Protein AF-0000000071953253 (afdb_homodimer)

Sequence (246 aa):
MTPVELPYVPILLNETFITALWDTGAEKSFISEEVYRNYFSYRSRQKTKDRVVTAQGAPCNHLGRVELQIRIREFQKPWEFHILDNMQYQCILGIDFMKASRLTLDFDQKSVNHSRSSDQTNAMTPVELPYVPILLNETFITALWDTGAEKSFISEEVYRNYFSYRSRQKTKDRVVTAQGAPCNHLGRVELQIRIREFQKPWEFHILDNMQYQCILGIDFMKASRLTLDFDQKSVNHSRSSDQTNA

Organism: Trichonephila clavipes (NCBI:txid2585209)

pLDDT: mean 85.66, std 20.9, range [21.58, 98.88]

Structure (mmCIF, N/CA/C/O backbone):
data_AF-0000000071953253-model_v1
#
loop_
_entity.id
_entity.type
_entity.pdbx_description
1 polymer 'Peptidase A2 domain-containing protein'
#
loop_
_atom_site.group_PDB
_atom_site.id
_atom_site.type_symbol
_atom_site.label_atom_id
_atom_site.label_alt_id
_atom_site.label_comp_id
_atom_site.label_asym_id
_atom_site.label_entity_id
_atom_site.label_seq_id
_atom_site.pdbx_PDB_ins_code
_atom_site.Cartn_x
_atom_site.Cartn_y
_atom_site.Cartn_z
_atom_site.occupancy
_atom_site.B_iso_or_equiv
_atom_site.auth_seq_id
_atom_site.auth_comp_id
_atom_site.auth_asym_id
_atom_site.auth_atom_id
_atom_site.pdbx_PDB_model_num
ATOM 1 N N . MET A 1 1 ? 19.438 11.125 7.215 1 47.91 1 MET A N 1
ATOM 2 C CA . MET A 1 1 ? 18.266 10.305 7.508 1 47.91 1 MET A CA 1
ATOM 3 C C . MET A 1 1 ? 18.281 9.016 6.684 1 47.91 1 MET A C 1
ATOM 5 O O . MET A 1 1 ? 18.625 9.039 5.504 1 47.91 1 MET A O 1
ATOM 9 N N . THR A 1 2 ? 18.438 7.938 7.316 1 60 2 THR A N 1
ATOM 10 C CA . THR A 1 2 ? 18.562 6.66 6.617 1 60 2 THR A CA 1
ATOM 11 C C . THR A 1 2 ? 17.422 6.473 5.629 1 60 2 THR A C 1
ATOM 13 O O . THR A 1 2 ? 16.266 6.762 5.945 1 60 2 THR A O 1
ATOM 16 N N . PRO A 1 3 ? 17.766 6.293 4.438 1 73.25 3 PRO A N 1
ATOM 17 C CA . PRO A 1 3 ? 16.75 6.137 3.404 1 73.25 3 PRO A CA 1
ATOM 18 C C . PRO A 1 3 ? 15.68 5.109 3.779 1 73.25 3 PRO A C 1
ATOM 20 O O . PRO A 1 3 ? 15.984 4.109 4.43 1 73.25 3 PRO A O 1
ATOM 23 N N . VAL A 1 4 ? 14.438 5.492 3.592 1 80.81 4 VAL A N 1
ATOM 24 C CA . VAL A 1 4 ? 13.32 4.582 3.818 1 80.81 4 VAL A CA 1
ATOM 25 C C . VAL A 1 4 ? 13.273 3.535 2.707 1 80.81 4 VAL A C 1
ATOM 27 O O . VAL A 1 4 ? 13.43 3.863 1.53 1 80.81 4 VAL A O 1
ATOM 30 N N . GLU A 1 5 ? 13.266 2.244 3.217 1 87.62 5 GLU A N 1
ATOM 31 C CA . GLU A 1 5 ? 13.18 1.146 2.26 1 87.62 5 GLU A CA 1
ATOM 32 C C . GLU A 1 5 ? 11.859 0.394 2.395 1 87.62 5 GLU A C 1
ATOM 34 O O . GLU A 1 5 ? 11.438 0.065 3.506 1 87.62 5 GLU A O 1
ATOM 39 N N . LEU A 1 6 ? 11.266 0.213 1.226 1 92.38 6 LEU A N 1
ATOM 40 C CA . LEU A 1 6 ? 10.047 -0.582 1.233 1 92.38 6 LEU A CA 1
ATOM 41 C C . LEU A 1 6 ? 10.336 -2.029 1.608 1 92.38 6 LEU A C 1
ATOM 43 O O . LEU A 1 6 ? 11.453 -2.516 1.396 1 92.38 6 LEU A O 1
ATOM 47 N N . PRO A 1 7 ? 9.359 -2.668 2.287 1 90.88 7 PRO A N 1
ATOM 48 C CA . PRO A 1 7 ? 9.602 -4.02 2.791 1 90.88 7 PRO A CA 1
ATOM 49 C C . PRO A 1 7 ? 9.461 -5.09 1.708 1 90.88 7 PRO A C 1
ATOM 51 O O . PRO A 1 7 ? 8.383 -5.66 1.538 1 90.88 7 PRO A O 1
ATOM 54 N N . TYR A 1 8 ? 10.547 -5.387 1.089 1 93.94 8 TYR A N 1
ATOM 55 C CA . TYR A 1 8 ? 10.609 -6.438 0.077 1 93.94 8 TYR A CA 1
ATOM 56 C C . TYR A 1 8 ? 11.023 -7.77 0.694 1 93.94 8 TYR A C 1
ATOM 58 O O . TYR A 1 8 ? 11.805 -7.801 1.648 1 93.94 8 TYR A O 1
ATOM 66 N N . VAL A 1 9 ? 10.453 -8.82 0.064 1 92.56 9 VAL A N 1
ATOM 67 C CA . VAL A 1 9 ? 10.812 -10.148 0.548 1 92.56 9 VAL A CA 1
ATOM 68 C C . VAL A 1 9 ? 10.922 -11.117 -0.629 1 92.56 9 VAL A C 1
ATOM 70 O O . VAL A 1 9 ? 10.086 -11.102 -1.535 1 92.56 9 VAL A O 1
ATOM 73 N N . PRO A 1 10 ? 11.984 -11.891 -0.616 1 95.81 10 PRO A N 1
ATOM 74 C CA . PRO A 1 10 ? 12.008 -12.969 -1.61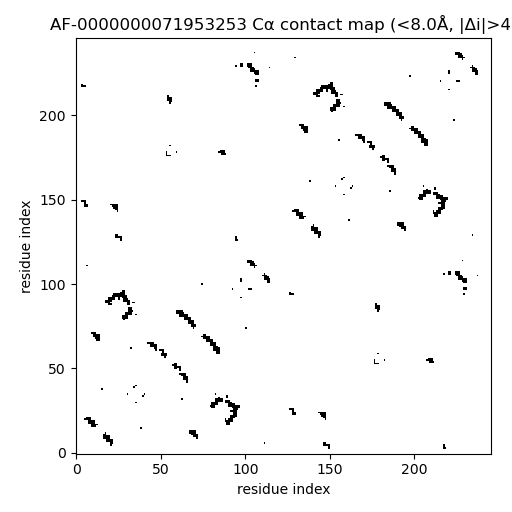1 1 95.81 10 PRO A CA 1
ATOM 75 C C . PRO A 1 10 ? 11.023 -14.086 -1.296 1 95.81 10 PRO A C 1
ATOM 77 O O . PRO A 1 10 ? 10.891 -14.492 -0.138 1 95.81 10 PRO A O 1
ATOM 80 N N . ILE A 1 11 ? 10.344 -14.492 -2.338 1 96.69 11 ILE A N 1
ATOM 81 C CA . ILE A 1 11 ? 9.422 -15.609 -2.162 1 96.69 11 ILE A CA 1
ATOM 82 C C . ILE A 1 11 ? 9.609 -16.609 -3.295 1 96.69 11 ILE A C 1
ATOM 84 O O . ILE A 1 11 ? 10.172 -16.281 -4.34 1 96.69 11 ILE A O 1
ATOM 88 N N . LEU A 1 12 ? 9.203 -17.844 -2.951 1 98 12 LEU A N 1
ATOM 89 C CA . LEU A 1 12 ? 9.172 -18.875 -3.98 1 98 12 LEU A CA 1
ATOM 90 C C . LEU A 1 12 ? 7.738 -19.172 -4.418 1 98 12 LEU A C 1
ATOM 92 O O . LEU A 1 12 ? 6.895 -19.516 -3.592 1 98 12 LEU A O 1
ATOM 96 N N . LEU A 1 13 ? 7.469 -18.875 -5.699 1 98.56 13 LEU A N 1
ATOM 97 C CA . LEU A 1 13 ? 6.195 -19.266 -6.293 1 98.56 13 LEU A CA 1
ATOM 98 C C . LEU A 1 13 ? 6.375 -20.453 -7.223 1 98.56 13 LEU A C 1
ATOM 100 O O . LEU A 1 13 ? 7.02 -20.344 -8.266 1 98.56 13 LEU A O 1
ATOM 104 N N . 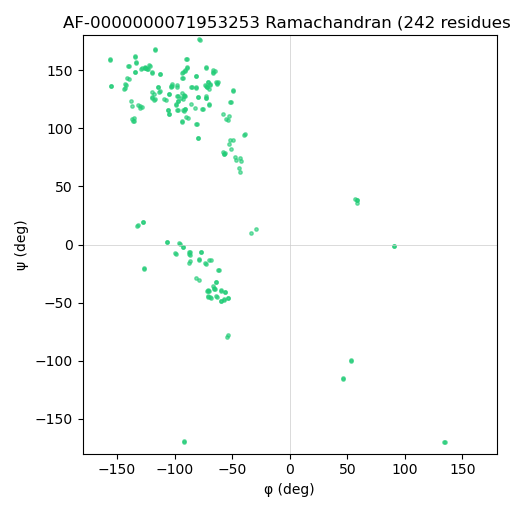ASN A 1 14 ? 5.773 -21.562 -6.742 1 97.25 14 ASN A N 1
ATOM 105 C CA . ASN A 1 14 ? 6.129 -22.844 -7.348 1 97.25 14 ASN A CA 1
ATOM 106 C C . ASN A 1 14 ? 7.637 -23.062 -7.348 1 97.25 14 ASN A C 1
ATOM 108 O O . ASN A 1 14 ? 8.258 -23.156 -6.285 1 97.25 14 ASN A O 1
ATOM 112 N N . GLU A 1 15 ? 8.32 -22.844 -8.375 1 95.88 15 GLU A N 1
ATOM 113 C CA . GLU A 1 15 ? 9.758 -23.094 -8.438 1 95.88 15 GLU A CA 1
ATOM 114 C C . GLU A 1 15 ? 10.508 -21.859 -8.93 1 95.88 15 GLU A C 1
ATOM 116 O O . GLU A 1 15 ? 11.656 -21.953 -9.359 1 95.88 15 GLU A O 1
ATOM 121 N N . THR A 1 16 ? 9.773 -20.812 -8.789 1 98.06 16 THR A N 1
ATOM 122 C CA . THR A 1 16 ? 10.352 -19.578 -9.305 1 98.06 16 THR A CA 1
ATOM 123 C C . THR A 1 16 ? 10.516 -18.547 -8.188 1 98.06 16 THR A C 1
ATOM 125 O O . THR A 1 16 ? 9.562 -18.25 -7.473 1 98.06 16 THR A O 1
ATOM 128 N N . PHE A 1 17 ? 11.734 -18.031 -8.031 1 97.88 17 PHE A N 1
ATOM 129 C CA . PHE A 1 17 ? 11.984 -16.969 -7.062 1 97.88 17 PHE A CA 1
ATOM 130 C C . PHE A 1 17 ? 11.547 -15.617 -7.613 1 97.88 17 PHE A C 1
ATOM 132 O O . PHE A 1 17 ? 11.938 -15.242 -8.719 1 97.88 17 PHE A O 1
ATOM 139 N N . ILE A 1 18 ? 10.719 -14.938 -6.832 1 97.88 18 ILE A N 1
ATOM 140 C CA . ILE A 1 18 ? 10.344 -13.57 -7.176 1 97.88 18 ILE A CA 1
ATOM 141 C C . ILE A 1 18 ? 10.43 -12.688 -5.938 1 97.88 18 ILE A C 1
ATOM 143 O O . ILE A 1 18 ? 10.516 -13.188 -4.812 1 97.88 18 ILE A O 1
ATOM 147 N N . THR A 1 19 ? 10.484 -11.406 -6.172 1 97.88 19 THR A N 1
ATOM 148 C CA . THR A 1 19 ? 10.484 -10.438 -5.082 1 97.88 19 THR A CA 1
ATOM 149 C C . THR A 1 19 ? 9.086 -9.875 -4.859 1 97.88 19 THR A C 1
ATOM 151 O O . THR A 1 19 ? 8.445 -9.406 -5.801 1 97.88 19 THR A O 1
ATOM 154 N N . ALA A 1 20 ? 8.664 -9.969 -3.58 1 97.31 20 ALA A N 1
ATOM 155 C CA . ALA A 1 20 ? 7.336 -9.461 -3.238 1 97.31 20 ALA A CA 1
ATOM 156 C C . ALA A 1 20 ? 7.434 -8.242 -2.326 1 97.31 20 ALA A C 1
ATOM 158 O O . ALA A 1 20 ? 8.359 -8.133 -1.518 1 97.31 20 ALA A O 1
ATOM 159 N N . LEU A 1 21 ? 6.477 -7.367 -2.523 1 96.31 21 LEU A N 1
ATOM 160 C CA . LEU A 1 21 ? 6.293 -6.234 -1.624 1 96.31 21 LEU A CA 1
ATOM 161 C C . LEU A 1 21 ? 5.215 -6.531 -0.587 1 96.31 21 LEU A C 1
ATOM 163 O O . LEU A 1 21 ? 4.102 -6.93 -0.939 1 96.31 21 LEU A O 1
ATOM 167 N N . TRP A 1 22 ? 5.602 -6.422 0.717 1 93.12 22 TRP A N 1
ATOM 168 C CA . TRP A 1 22 ? 4.559 -6.402 1.735 1 93.12 22 TRP A CA 1
ATOM 169 C C . TRP A 1 22 ? 3.766 -5.102 1.679 1 93.12 22 TRP A C 1
ATOM 171 O O . TRP A 1 22 ? 4.324 -4.02 1.855 1 93.12 22 TRP A O 1
ATOM 181 N N . ASP A 1 23 ? 2.457 -5.25 1.446 1 93.81 23 ASP A N 1
ATOM 182 C CA . ASP A 1 23 ? 1.664 -4.031 1.289 1 93.81 23 ASP A CA 1
ATOM 183 C C . ASP A 1 23 ? 0.357 -4.125 2.072 1 93.81 23 ASP A C 1
ATOM 185 O O . ASP A 1 23 ? -0.593 -4.777 1.633 1 93.81 23 ASP A O 1
ATOM 189 N N . THR A 1 24 ? 0.298 -3.383 3.189 1 92.12 24 THR A N 1
ATOM 190 C CA . THR A 1 24 ? -0.896 -3.373 4.027 1 92.12 24 THR A CA 1
ATOM 191 C C . THR A 1 24 ? -1.986 -2.506 3.402 1 92.12 24 THR A C 1
ATOM 193 O O . THR A 1 24 ? -3.139 -2.539 3.84 1 92.12 24 THR A O 1
ATOM 196 N N . GLY A 1 25 ? -1.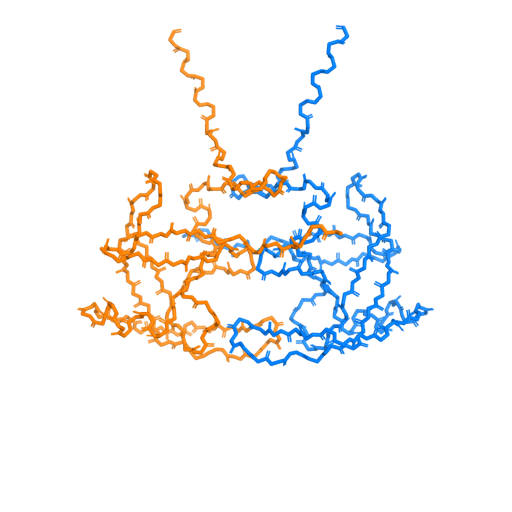684 -1.795 2.318 1 94.25 25 GLY A N 1
ATOM 197 C CA . GLY A 1 25 ? -2.676 -1.01 1.603 1 94.25 25 GLY A CA 1
ATOM 198 C C . GLY A 1 25 ? -3.426 -1.809 0.553 1 94.25 25 GLY A C 1
ATOM 199 O O .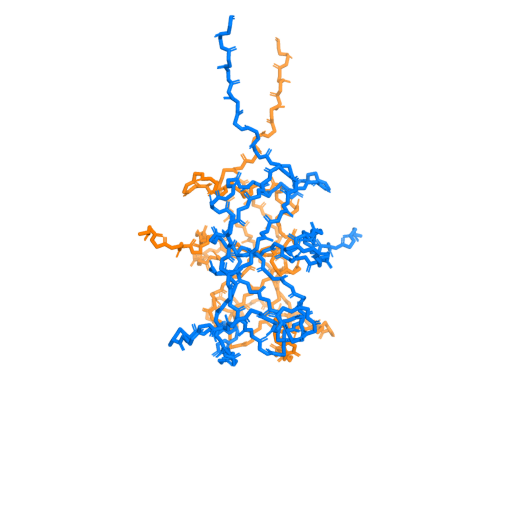 GLY A 1 25 ? -4.395 -1.318 -0.034 1 94.25 25 GLY A O 1
ATOM 200 N N . ALA A 1 26 ? -3.004 -3 0.358 1 95.75 26 ALA A N 1
ATOM 201 C CA . ALA A 1 26 ? -3.646 -3.891 -0.603 1 95.75 26 ALA A CA 1
ATOM 202 C C . ALA A 1 26 ? -4.488 -4.945 0.107 1 95.75 26 ALA A C 1
ATOM 204 O O . ALA A 1 26 ? -3.99 -5.672 0.97 1 95.75 26 ALA A O 1
ATOM 205 N N . GLU A 1 27 ? -5.684 -5.074 -0.304 1 94.56 27 GLU A N 1
ATOM 206 C CA . GLU A 1 27 ? -6.559 -6.086 0.282 1 94.56 27 GLU A CA 1
ATOM 207 C C . GLU A 1 27 ? -6.133 -7.488 -0.137 1 94.56 27 GLU A C 1
ATOM 209 O O . GLU A 1 27 ? -6.145 -8.414 0.677 1 94.56 27 GLU A O 1
ATOM 214 N N . LYS A 1 28 ? -5.758 -7.562 -1.391 1 96.69 28 LYS A N 1
ATOM 215 C CA . LYS A 1 28 ? -5.457 -8.852 -1.998 1 96.69 28 LYS A CA 1
ATOM 216 C C . LYS A 1 28 ? -3.998 -8.93 -2.436 1 96.69 28 LYS A C 1
ATOM 218 O O . LYS A 1 28 ? -3.291 -7.922 -2.439 1 96.69 28 LYS A O 1
ATOM 223 N N . SER A 1 29 ? -3.611 -10.125 -2.744 1 97.75 29 SER A N 1
ATOM 224 C CA . SER A 1 29 ? -2.273 -10.359 -3.277 1 97.75 29 SER A CA 1
ATOM 225 C C . SER A 1 29 ? -2.277 -10.336 -4.805 1 97.75 29 SER A C 1
ATOM 227 O O . SER A 1 29 ? -3.197 -10.859 -5.438 1 97.75 29 SER A O 1
ATOM 229 N N . PHE A 1 30 ? -1.183 -9.789 -5.367 1 98.75 30 PHE A N 1
ATOM 230 C CA . PHE A 1 30 ? -1.135 -9.547 -6.801 1 98.75 30 PHE A CA 1
ATOM 231 C C . PHE A 1 30 ? 0.192 -10.016 -7.387 1 98.75 30 PHE A C 1
ATOM 233 O O . PHE A 1 30 ? 1.227 -9.953 -6.719 1 98.75 30 PHE A O 1
ATOM 240 N N . ILE A 1 31 ? 0.154 -10.461 -8.617 1 98.81 31 ILE A N 1
ATOM 241 C CA . ILE A 1 31 ? 1.347 -10.625 -9.445 1 98.81 31 ILE A CA 1
ATOM 242 C C . ILE A 1 31 ? 1.188 -9.836 -10.742 1 98.81 31 ILE A C 1
ATOM 244 O O . ILE A 1 31 ? 0.069 -9.609 -11.203 1 98.81 31 ILE A O 1
ATOM 248 N N . SER A 1 32 ? 2.342 -9.391 -11.273 1 98.69 32 SER A N 1
ATOM 249 C CA . SER A 1 32 ? 2.295 -8.656 -12.539 1 98.69 32 SER A CA 1
ATOM 250 C C . SER A 1 32 ? 2.002 -9.594 -13.711 1 98.69 32 SER A C 1
ATOM 252 O O . SER A 1 32 ? 2.354 -10.773 -13.672 1 98.69 32 SER A O 1
ATOM 254 N N . GLU A 1 33 ? 1.401 -9.039 -14.711 1 98.62 33 GLU A N 1
ATOM 255 C CA . GLU A 1 33 ? 1.198 -9.789 -15.945 1 98.62 33 GLU A CA 1
ATOM 256 C C . GLU A 1 33 ? 2.521 -10.32 -16.5 1 98.62 33 GLU A C 1
ATOM 258 O O . GLU A 1 33 ? 2.584 -11.438 -17 1 98.62 33 GLU A O 1
ATOM 263 N N . GLU A 1 34 ? 3.516 -9.523 -16.438 1 98.44 34 GLU A N 1
ATOM 264 C CA . GLU A 1 34 ? 4.836 -9.914 -16.922 1 98.44 34 GLU A CA 1
ATOM 265 C C . GLU A 1 34 ? 5.328 -11.172 -16.219 1 98.44 34 GLU A C 1
ATOM 267 O O . GLU A 1 34 ? 5.766 -12.125 -16.875 1 98.44 34 GLU A O 1
ATOM 272 N N . VAL A 1 35 ? 5.227 -11.203 -14.969 1 98.69 35 VAL A N 1
ATOM 273 C CA . VAL A 1 35 ? 5.652 -12.359 -14.188 1 98.69 35 VAL A CA 1
ATOM 274 C C . VAL A 1 35 ? 4.793 -13.57 -14.555 1 98.69 35 VAL A C 1
ATOM 276 O O . VAL A 1 35 ? 5.316 -14.672 -14.766 1 98.69 35 VAL A O 1
ATOM 279 N N . TYR A 1 36 ? 3.488 -13.367 -14.656 1 98.81 36 TYR A N 1
ATOM 280 C CA . TYR A 1 36 ? 2.582 -14.461 -15 1 98.81 36 TYR A CA 1
ATOM 281 C C . TYR A 1 36 ? 2.93 -15.055 -16.359 1 98.81 36 TYR A C 1
ATOM 283 O O . TYR A 1 36 ? 3.078 -16.266 -16.484 1 98.81 36 TYR A O 1
ATOM 291 N N . ARG A 1 37 ? 3.104 -14.211 -17.328 1 98.62 37 ARG A N 1
ATOM 292 C CA . ARG A 1 37 ? 3.354 -14.648 -18.703 1 98.62 37 ARG A CA 1
ATOM 293 C C . ARG A 1 37 ? 4.703 -15.359 -18.812 1 98.62 37 ARG A C 1
ATOM 295 O O . ARG A 1 37 ? 4.832 -16.344 -19.531 1 98.62 37 ARG A O 1
ATOM 302 N N . ASN A 1 38 ? 5.656 -14.883 -18.094 1 98.38 38 ASN A N 1
ATOM 303 C CA . ASN A 1 38 ? 7.016 -15.398 -18.219 1 98.38 38 ASN A CA 1
ATOM 304 C C . ASN A 1 38 ? 7.195 -16.719 -17.469 1 98.38 38 ASN A C 1
ATOM 306 O O . ASN A 1 38 ? 7.977 -17.562 -17.875 1 98.38 38 ASN A O 1
ATOM 310 N N . TYR A 1 39 ? 6.398 -16.812 -16.391 1 98.56 39 TYR A N 1
ATOM 311 C CA . TYR A 1 39 ? 6.797 -17.922 -15.539 1 98.56 39 TYR A CA 1
ATOM 312 C C . TYR A 1 39 ? 5.617 -18.844 -15.266 1 98.56 39 TYR A C 1
ATOM 314 O O . TYR A 1 39 ? 5.805 -20.016 -14.898 1 98.56 39 TYR A O 1
ATOM 322 N N . PHE A 1 40 ? 4.336 -18.375 -15.414 1 98.62 40 PHE A N 1
ATOM 323 C CA . PHE A 1 40 ? 3.246 -19.156 -14.859 1 98.62 40 PHE A CA 1
ATOM 324 C C . PHE A 1 40 ? 2.127 -19.328 -15.883 1 98.62 40 PHE A C 1
ATOM 326 O O . PHE A 1 40 ? 1.019 -19.75 -15.531 1 98.62 40 PHE A O 1
ATOM 333 N N . SER A 1 41 ? 2.463 -19.078 -17.094 1 97.75 41 SER A N 1
ATOM 334 C CA . SER A 1 41 ? 1.432 -19.109 -18.125 1 97.75 41 SER A CA 1
ATOM 335 C C . SER A 1 41 ? 0.958 -20.531 -18.375 1 97.75 41 SER A C 1
ATOM 337 O O . SER A 1 41 ? -0.067 -20.75 -19.031 1 97.75 41 SER A O 1
ATOM 339 N N . TYR A 1 42 ? 1.676 -21.5 -17.875 1 97.94 42 TYR A N 1
ATOM 340 C CA . TYR A 1 42 ? 1.255 -22.891 -18.016 1 97.94 42 TYR A CA 1
ATOM 341 C C . TYR A 1 42 ? 0.072 -23.203 -17.094 1 97.94 42 TYR A C 1
ATOM 343 O O . TYR A 1 42 ? -0.586 -24.234 -17.25 1 97.94 42 TYR A O 1
ATOM 351 N N . ARG A 1 43 ? -0.168 -22.328 -16.109 1 97.75 43 ARG A N 1
ATOM 352 C CA . ARG A 1 43 ? -1.372 -22.422 -15.281 1 97.75 43 ARG A CA 1
ATOM 353 C C . ARG 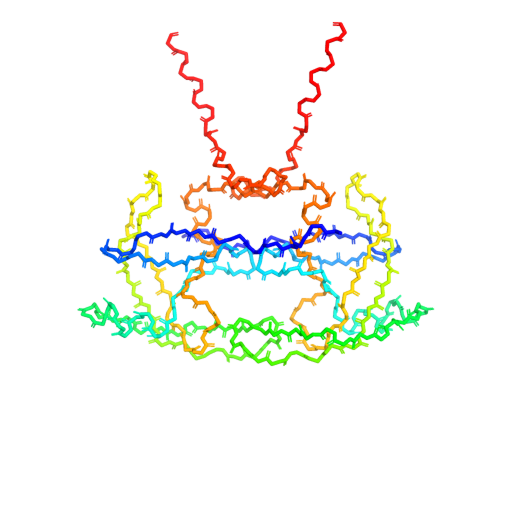A 1 43 ? -2.484 -21.547 -15.859 1 97.75 43 ARG A C 1
ATOM 355 O O . ARG A 1 43 ? -2.275 -20.359 -16.125 1 97.75 43 ARG A O 1
ATOM 362 N N . SER A 1 44 ? -3.604 -22.109 -16 1 97.38 44 SER A N 1
ATOM 363 C CA . SER A 1 44 ? -4.734 -21.344 -16.5 1 97.38 44 SER A CA 1
ATOM 364 C C . SER A 1 44 ? -5.199 -20.312 -15.469 1 97.38 44 SER A C 1
ATOM 366 O O . SER A 1 44 ? -5.281 -20.625 -14.273 1 97.38 44 SER A O 1
ATOM 368 N N . ARG A 1 45 ? -5.48 -19.156 -15.961 1 97.62 45 ARG A N 1
ATOM 369 C CA . ARG A 1 45 ? -6.062 -18.156 -15.062 1 97.62 45 ARG A CA 1
ATOM 370 C C . ARG A 1 45 ? -7.586 -18.266 -15.055 1 97.62 45 ARG A C 1
ATOM 372 O O . ARG A 1 45 ? -8.195 -18.625 -16.062 1 97.62 45 ARG A O 1
ATOM 379 N N . GLN A 1 46 ? -8.117 -17.875 -13.977 1 98.19 46 GLN A N 1
ATOM 380 C CA . GLN A 1 46 ? -9.57 -17.797 -13.812 1 98.19 46 GLN A CA 1
ATOM 381 C C . GLN A 1 46 ? -10.07 -16.375 -14.031 1 98.19 46 GLN A C 1
ATOM 383 O O . GLN A 1 46 ? -9.477 -15.414 -13.531 1 98.19 46 GLN A O 1
ATOM 388 N N . LYS A 1 47 ? -11.164 -16.328 -14.75 1 97 47 LYS A N 1
ATOM 389 C CA . LYS A 1 47 ? -11.773 -15.023 -14.953 1 97 47 LYS A CA 1
ATOM 390 C C . LYS A 1 47 ? -12.305 -14.453 -13.633 1 97 47 LYS A C 1
ATOM 392 O O . LYS A 1 47 ? -12.625 -15.211 -12.711 1 97 47 LYS A O 1
ATOM 397 N N . THR A 1 48 ? -12.273 -13.102 -13.633 1 96.31 48 THR A N 1
ATOM 398 C CA . THR A 1 48 ? -12.781 -12.438 -12.438 1 96.31 48 THR A CA 1
ATOM 399 C C . THR A 1 48 ? -13.586 -11.195 -12.812 1 96.31 48 THR A C 1
ATOM 401 O O . THR A 1 48 ? -13.336 -10.578 -13.852 1 96.31 48 THR A O 1
ATOM 404 N N . LYS A 1 49 ? -14.531 -10.836 -11.93 1 94.75 49 LYS A N 1
ATOM 405 C CA . LYS A 1 49 ? -15.289 -9.594 -12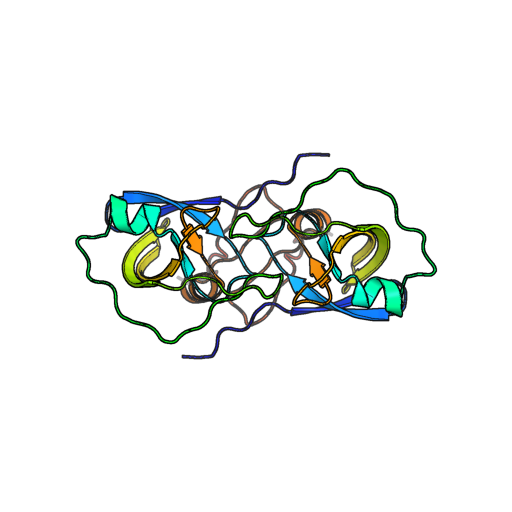.07 1 94.75 49 LYS A CA 1
ATOM 406 C C . LYS A 1 49 ? -14.836 -8.562 -11.039 1 94.75 49 LYS A C 1
ATOM 408 O O . LYS A 1 49 ? -15.352 -7.438 -11.016 1 94.75 49 LYS A O 1
ATOM 413 N N . ASP A 1 50 ? -13.859 -8.969 -10.297 1 94.56 50 ASP A N 1
ATOM 414 C CA . ASP A 1 50 ? -13.344 -8.055 -9.281 1 94.56 50 ASP A CA 1
ATOM 415 C C . ASP A 1 50 ? -12.734 -6.809 -9.922 1 94.56 50 ASP A C 1
ATOM 417 O O . ASP A 1 50 ? -12.07 -6.898 -10.961 1 94.56 50 ASP A O 1
ATOM 421 N N . ARG A 1 51 ? -13.039 -5.695 -9.242 1 94.88 51 ARG A N 1
ATOM 422 C CA . ARG A 1 51 ? -12.398 -4.449 -9.648 1 94.88 51 ARG A CA 1
ATOM 423 C C . ARG A 1 51 ? -11.273 -4.074 -8.688 1 94.88 51 ARG A C 1
ATOM 425 O O . ARG A 1 51 ? -11.406 -4.234 -7.473 1 94.88 51 ARG A O 1
ATOM 432 N N . VAL A 1 52 ? -10.156 -3.676 -9.297 1 96.38 52 VAL A N 1
ATOM 433 C CA . VAL A 1 52 ? -9.008 -3.182 -8.547 1 96.38 52 VAL A CA 1
ATOM 434 C C . VAL A 1 52 ? -8.719 -1.732 -8.93 1 96.38 52 VAL A C 1
ATOM 436 O O . VAL A 1 52 ? -8.648 -1.404 -10.117 1 96.38 52 VAL A O 1
ATOM 439 N N . VAL A 1 53 ? -8.578 -0.868 -7.918 1 95.25 53 VAL A N 1
ATOM 440 C CA . VAL A 1 53 ? -8.297 0.541 -8.172 1 95.25 53 VAL A CA 1
ATOM 441 C C . VAL A 1 53 ? -7.039 0.963 -7.422 1 95.25 53 VAL A C 1
ATOM 443 O O . VAL A 1 53 ? -6.711 0.39 -6.379 1 95.25 53 VAL A O 1
ATOM 446 N N . THR A 1 54 ? -6.352 1.932 -7.953 1 94.62 54 THR A N 1
ATOM 447 C CA . THR A 1 54 ? -5.172 2.486 -7.293 1 94.62 54 THR A CA 1
ATOM 448 C C . THR A 1 54 ? -5.578 3.441 -6.176 1 94.62 54 THR A C 1
ATOM 450 O O . THR A 1 54 ? -6.762 3.736 -6.004 1 94.62 54 THR A O 1
ATOM 453 N N . ALA A 1 55 ? -4.527 3.949 -5.461 1 93.62 55 ALA A N 1
ATOM 454 C CA . ALA A 1 55 ? -4.746 4.938 -4.406 1 93.62 55 ALA A CA 1
ATOM 455 C C . ALA A 1 55 ? -5.363 6.215 -4.973 1 93.62 55 ALA A C 1
ATOM 457 O O . ALA A 1 55 ? -6.016 6.969 -4.25 1 93.62 55 ALA A O 1
ATOM 458 N N . GLN A 1 56 ? -5.184 6.418 -6.27 1 93.88 56 GLN A N 1
ATOM 459 C CA . GLN A 1 56 ? -5.727 7.605 -6.922 1 93.88 56 GLN A CA 1
ATOM 460 C C . GLN A 1 56 ? -7.105 7.328 -7.508 1 93.88 56 GLN A C 1
ATOM 462 O O . GLN A 1 56 ? -7.715 8.211 -8.117 1 93.88 56 GLN A O 1
ATOM 467 N N . GLY A 1 57 ? -7.559 6.113 -7.387 1 93.5 57 GLY A N 1
ATOM 468 C CA . GLY A 1 57 ? -8.898 5.781 -7.844 1 93.5 57 GLY A CA 1
ATOM 469 C C . GLY A 1 57 ? -8.938 5.316 -9.289 1 93.5 57 GLY A C 1
ATOM 470 O O . GLY A 1 57 ? -10.008 5.016 -9.82 1 93.5 57 GLY A O 1
ATOM 471 N N . ALA A 1 58 ? -7.883 5.289 -9.922 1 93.25 58 ALA A N 1
ATOM 472 C CA . ALA A 1 58 ? -7.832 4.812 -11.305 1 93.25 58 ALA A CA 1
ATOM 473 C C . ALA A 1 58 ? -7.988 3.297 -11.367 1 93.25 58 ALA A C 1
ATOM 475 O O . ALA A 1 58 ? -7.371 2.57 -10.586 1 93.25 58 ALA A O 1
ATOM 476 N N . PRO A 1 59 ? -8.797 2.85 -12.312 1 94.94 59 PRO A N 1
ATOM 477 C CA . PRO A 1 59 ? -8.969 1.398 -12.422 1 94.94 59 PRO A CA 1
ATOM 478 C C . PRO A 1 59 ? -7.723 0.695 -12.961 1 94.94 59 PRO A C 1
ATOM 480 O O . PRO A 1 59 ? -7.043 1.226 -13.844 1 94.94 59 PRO A O 1
ATOM 483 N N . CYS A 1 60 ? -7.434 -0.453 -12.375 1 96.31 60 CYS A N 1
ATOM 484 C CA . CYS A 1 60 ? -6.406 -1.338 -12.906 1 96.31 60 CYS A CA 1
ATOM 485 C C . CYS A 1 60 ? -7 -2.336 -13.891 1 96.31 60 CYS A C 1
ATOM 487 O O . CYS A 1 60 ? -8.172 -2.699 -13.781 1 96.31 60 CYS A O 1
ATOM 489 N N . ASN A 1 61 ? -6.176 -2.713 -14.836 1 96.88 61 ASN A N 1
ATOM 490 C CA . ASN A 1 61 ? -6.586 -3.805 -15.719 1 96.88 61 ASN A CA 1
ATOM 491 C C . ASN A 1 61 ? -6.367 -5.164 -15.062 1 96.88 61 ASN A C 1
ATOM 493 O O . ASN A 1 61 ? -5.23 -5.625 -14.938 1 96.88 61 ASN A O 1
ATOM 497 N N . HIS A 1 62 ? -7.469 -5.746 -14.602 1 98.12 62 HIS A N 1
ATOM 498 C CA . HIS A 1 62 ? -7.461 -7.027 -13.906 1 98.12 62 HIS A CA 1
ATOM 499 C C . HIS A 1 62 ? -7.641 -8.188 -14.883 1 98.12 62 HIS A C 1
ATOM 501 O O . HIS A 1 62 ? -8.703 -8.336 -15.484 1 98.12 62 HIS A O 1
ATOM 507 N N . LEU A 1 63 ? -6.652 -9.07 -15.023 1 98.25 63 LEU A N 1
ATOM 508 C CA . LEU A 1 63 ? -6.609 -10.047 -16.109 1 98.25 63 LEU A CA 1
ATOM 509 C C . LEU A 1 63 ? -7.102 -11.406 -15.633 1 98.25 63 LEU A C 1
ATOM 511 O O . LEU A 1 63 ? -7.23 -12.336 -16.438 1 98.25 63 LEU A O 1
ATOM 515 N N . GLY A 1 64 ? -7.309 -11.516 -14.359 1 98.5 64 GLY A N 1
ATOM 516 C CA . GLY A 1 64 ? -7.758 -12.781 -13.797 1 98.5 64 GLY A CA 1
ATOM 517 C C . GLY A 1 64 ? -7 -13.172 -12.539 1 98.5 64 GLY A C 1
ATOM 518 O O . GLY A 1 64 ? -6.344 -12.336 -11.922 1 98.5 64 GLY A O 1
ATOM 519 N N . ARG A 1 65 ? -7.23 -14.445 -12.102 1 98.69 65 ARG A N 1
ATOM 520 C CA . ARG A 1 65 ? -6.602 -14.984 -10.906 1 98.69 65 ARG A CA 1
ATOM 521 C C . ARG A 1 65 ? -5.875 -16.297 -11.203 1 98.69 65 ARG A C 1
ATOM 523 O O . ARG A 1 65 ? -6.25 -17.016 -12.133 1 98.69 65 ARG A O 1
ATOM 530 N N . VAL A 1 66 ? -4.883 -16.578 -10.461 1 98.75 66 VAL A N 1
ATOM 531 C CA . VAL A 1 66 ? -4.152 -17.828 -10.594 1 98.75 66 VAL A CA 1
ATOM 532 C C . VAL A 1 66 ? -3.734 -18.344 -9.211 1 98.75 66 VAL A C 1
ATOM 534 O O . VAL A 1 66 ? -3.348 -17.547 -8.344 1 98.75 66 VAL A O 1
ATOM 537 N N . GLU A 1 67 ? -3.879 -19.594 -8.992 1 98.69 67 GLU A N 1
ATOM 538 C CA . GLU A 1 67 ? -3.393 -20.203 -7.758 1 98.69 67 GLU A CA 1
ATOM 539 C C . GLU A 1 67 ? -1.979 -20.75 -7.934 1 98.69 67 GLU A C 1
ATOM 541 O O . GLU A 1 67 ? -1.719 -21.516 -8.859 1 98.69 67 GLU A O 1
ATOM 546 N N . LEU A 1 68 ? -1.095 -20.344 -7.125 1 98.62 68 LEU A N 1
ATOM 547 C CA . LEU A 1 68 ? 0.292 -20.797 -7.133 1 98.62 68 LEU A CA 1
ATOM 548 C C . LEU A 1 68 ? 0.718 -21.266 -5.746 1 98.62 68 LEU A C 1
ATOM 550 O O . LEU A 1 68 ? 0.201 -20.781 -4.734 1 98.62 68 LEU A O 1
ATOM 554 N N . GLN A 1 69 ? 1.676 -22.203 -5.703 1 98.38 69 GLN A N 1
ATOM 555 C CA . GLN A 1 69 ? 2.273 -22.578 -4.426 1 98.38 69 GLN A CA 1
ATOM 556 C C . GLN A 1 69 ? 3.26 -21.5 -3.953 1 98.38 69 GLN A C 1
ATOM 558 O O . GLN A 1 69 ? 4.27 -21.25 -4.609 1 98.38 69 GLN A O 1
ATOM 563 N N . ILE A 1 70 ? 2.918 -20.922 -2.832 1 98 70 ILE A N 1
ATOM 564 C CA . ILE A 1 70 ? 3.826 -19.922 -2.289 1 98 70 ILE A CA 1
ATOM 565 C C . ILE A 1 70 ? 4.633 -20.531 -1.142 1 98 70 ILE A C 1
ATOM 567 O O . ILE A 1 70 ? 4.102 -21.297 -0.336 1 98 70 ILE A O 1
ATOM 571 N N . ARG A 1 71 ? 5.855 -20.203 -1.153 1 96.31 71 ARG A N 1
ATOM 572 C CA . ARG A 1 71 ? 6.727 -20.594 -0.048 1 96.31 71 ARG A CA 1
ATOM 573 C C . ARG A 1 71 ? 7.508 -19.406 0.482 1 96.31 71 ARG A C 1
ATOM 575 O O . ARG A 1 71 ? 8.195 -18.719 -0.277 1 96.31 71 ARG A O 1
ATOM 582 N N . ILE A 1 72 ? 7.254 -19.125 1.658 1 90.75 72 ILE A N 1
ATOM 583 C CA . ILE A 1 72 ? 8.016 -18.125 2.404 1 90.75 72 ILE A CA 1
ATOM 584 C C . ILE A 1 72 ? 8.453 -18.703 3.746 1 90.75 72 ILE A C 1
ATOM 586 O O . ILE A 1 72 ? 7.613 -19.047 4.586 1 90.75 72 ILE A O 1
ATOM 590 N N . ARG A 1 73 ? 9.711 -18.734 3.887 1 82.25 73 ARG A N 1
ATOM 591 C CA . ARG A 1 73 ? 10.203 -19.375 5.105 1 82.25 73 ARG A CA 1
ATOM 592 C C . ARG A 1 73 ? 9.5 -20.703 5.352 1 82.25 73 ARG A C 1
ATOM 594 O O . ARG A 1 73 ? 9.539 -21.594 4.504 1 82.25 73 ARG A O 1
ATOM 601 N N . GLU A 1 74 ? 8.688 -20.781 6.543 1 80.5 74 GLU A N 1
ATOM 602 C CA . GLU A 1 74 ? 8.062 -22.047 6.879 1 80.5 74 GLU A CA 1
ATOM 603 C C . GLU A 1 74 ? 6.625 -22.109 6.363 1 80.5 74 GLU A C 1
ATOM 605 O O . GLU A 1 74 ? 5.953 -23.125 6.5 1 80.5 74 GLU A O 1
ATOM 610 N N . PHE A 1 75 ? 6.258 -21.078 5.742 1 86 75 PHE A N 1
ATOM 611 C CA . PHE A 1 75 ? 4.902 -21.016 5.207 1 86 75 PHE A CA 1
ATOM 612 C C . PHE A 1 75 ? 4.863 -21.516 3.766 1 86 75 PHE A C 1
ATOM 614 O O . PHE A 1 75 ? 5.535 -20.953 2.896 1 86 75 PHE A O 1
ATOM 621 N N . GLN A 1 76 ? 4.16 -22.641 3.527 1 92.88 76 GLN A N 1
ATOM 622 C CA . GLN A 1 76 ? 4.008 -23.219 2.197 1 92.88 76 GLN A CA 1
ATOM 623 C C . GLN A 1 76 ? 2.566 -23.641 1.946 1 92.88 76 GLN A C 1
ATOM 625 O O . GLN A 1 76 ? 2.084 -24.594 2.561 1 92.88 76 GLN A O 1
ATOM 630 N N . LYS A 1 77 ? 1.855 -22.953 1.113 1 95.56 77 LYS A N 1
ATOM 631 C CA . LYS A 1 77 ? 0.467 -23.266 0.795 1 95.56 77 LYS A CA 1
ATOM 632 C C . LYS A 1 77 ? 0.078 -22.719 -0.577 1 95.56 77 LYS A C 1
ATOM 634 O O . LYS A 1 77 ? 0.743 -21.828 -1.109 1 95.56 77 LYS A O 1
ATOM 639 N N . PRO A 1 78 ? -1.016 -23.375 -1.104 1 97.69 78 PRO A N 1
ATOM 640 C CA . PRO A 1 78 ? -1.601 -22.703 -2.268 1 97.69 78 PRO A CA 1
ATOM 641 C C . PRO A 1 78 ? -2.143 -21.312 -1.94 1 97.69 78 PRO A C 1
ATOM 643 O O . PRO A 1 78 ? -2.701 -21.109 -0.861 1 97.69 78 PRO A O 1
ATOM 646 N N . TRP A 1 79 ? -1.912 -20.375 -2.855 1 97.94 79 TRP A N 1
ATOM 647 C CA . TRP A 1 79 ? -2.365 -19.016 -2.666 1 97.94 79 TRP A CA 1
ATOM 648 C C . TRP A 1 79 ? -2.871 -18.422 -3.979 1 97.94 79 TRP A C 1
ATOM 650 O O . TRP A 1 79 ? -2.268 -18.625 -5.035 1 97.94 79 TRP A O 1
ATOM 660 N N . GLU A 1 80 ? -3.9 -17.641 -3.867 1 98.31 80 GLU A N 1
ATOM 661 C CA . GLU A 1 80 ? -4.465 -17 -5.051 1 98.31 80 GLU A CA 1
ATOM 662 C C . GLU A 1 80 ? -3.85 -15.625 -5.277 1 98.31 80 GLU A C 1
ATOM 664 O O . GLU A 1 80 ? -3.777 -14.812 -4.352 1 98.31 80 GLU A O 1
ATOM 669 N N . PHE A 1 81 ? -3.389 -15.469 -6.492 1 98.75 81 PHE A N 1
ATOM 670 C CA . PHE A 1 81 ? -2.881 -14.172 -6.914 1 98.75 81 PHE A CA 1
ATOM 671 C C . PHE A 1 81 ? -3.764 -13.57 -8.008 1 98.75 81 PHE A C 1
ATOM 673 O O . PHE A 1 81 ? -4.215 -14.281 -8.906 1 98.75 81 PHE A O 1
ATOM 680 N N . HIS A 1 82 ? -4.055 -12.289 -7.852 1 98.81 82 HIS A N 1
ATOM 681 C CA . HIS A 1 82 ? -4.695 -11.523 -8.914 1 98.81 82 HIS A CA 1
ATOM 682 C C . HIS A 1 82 ? -3.664 -10.977 -9.898 1 98.81 82 HIS A C 1
ATOM 684 O O . HIS A 1 82 ? -2.613 -10.484 -9.492 1 98.81 82 HIS A O 1
ATOM 690 N N . ILE A 1 83 ? -3.986 -11.109 -11.164 1 98.81 83 ILE A N 1
ATOM 691 C CA . ILE A 1 83 ? -3.041 -10.711 -12.195 1 98.81 83 ILE A CA 1
ATOM 692 C C . ILE A 1 83 ? -3.404 -9.32 -12.719 1 98.81 83 ILE A C 1
ATOM 694 O O . ILE A 1 83 ? -4.504 -9.109 -13.234 1 98.81 83 ILE A O 1
ATOM 698 N N . LEU A 1 84 ? -2.457 -8.391 -12.586 1 98.56 84 LEU A N 1
ATOM 699 C CA . LEU A 1 84 ? -2.658 -7.035 -13.086 1 98.56 84 LEU A CA 1
ATOM 700 C C . LEU A 1 84 ? -1.602 -6.68 -14.133 1 98.56 84 LEU A C 1
ATOM 702 O O . LEU A 1 84 ? -0.454 -7.121 -14.031 1 98.56 84 LEU A O 1
ATOM 706 N N . ASP A 1 85 ? -1.973 -5.867 -15.078 1 97.12 85 ASP A N 1
ATOM 707 C CA . ASP A 1 85 ? -0.97 -5.348 -16 1 97.12 85 ASP A CA 1
ATOM 708 C C . ASP A 1 85 ? -0.372 -4.043 -15.484 1 97.12 85 ASP A C 1
ATOM 710 O O . ASP A 1 85 ? -0.864 -3.469 -14.508 1 97.12 85 ASP A O 1
ATOM 714 N N . ASN A 1 86 ? 0.816 -3.686 -15.992 1 95.5 86 ASN A N 1
ATOM 715 C CA . ASN A 1 86 ? 1.5 -2.422 -15.734 1 95.5 86 ASN A CA 1
ATOM 716 C C . ASN A 1 86 ? 1.755 -2.219 -14.242 1 95.5 86 ASN A C 1
ATOM 718 O O . ASN A 1 86 ? 1.534 -1.128 -13.719 1 95.5 86 ASN A O 1
ATOM 722 N N . MET A 1 87 ? 2.086 -3.279 -13.562 1 96.88 87 MET A N 1
ATOM 723 C CA . MET A 1 87 ? 2.477 -3.145 -12.164 1 96.88 87 MET A CA 1
ATOM 724 C C . MET A 1 87 ? 3.932 -2.711 -12.047 1 96.88 87 MET A C 1
ATOM 726 O O . MET A 1 87 ? 4.789 -3.172 -12.805 1 96.88 87 MET A O 1
ATOM 730 N N . GLN A 1 88 ? 4.191 -1.905 -11.031 1 96.25 88 GLN A N 1
ATOM 731 C CA . GLN A 1 88 ? 5.562 -1.499 -10.734 1 96.25 88 GLN A CA 1
ATOM 732 C C . GLN A 1 88 ? 6.316 -2.604 -10 1 96.25 88 GLN A C 1
ATOM 734 O O . GLN A 1 88 ? 7.547 -2.58 -9.93 1 96.25 88 GLN A O 1
ATOM 739 N N . TYR A 1 89 ? 5.68 -3.588 -9.516 1 97.44 89 TYR A N 1
ATOM 740 C CA . TYR A 1 89 ? 6.234 -4.656 -8.688 1 97.44 89 TYR A CA 1
ATOM 741 C C . TYR A 1 89 ? 6 -6.02 -9.336 1 97.44 89 TYR A C 1
ATOM 743 O O . TYR A 1 89 ? 5.023 -6.207 -10.062 1 97.44 89 TYR A O 1
ATOM 751 N N . GLN A 1 90 ? 6.871 -6.957 -8.984 1 98.44 90 GLN A N 1
ATOM 752 C CA . GLN A 1 90 ? 6.656 -8.32 -9.445 1 98.44 90 GLN A CA 1
ATOM 753 C C . GLN A 1 90 ? 5.473 -8.961 -8.719 1 98.44 90 GLN A C 1
ATOM 755 O O . GLN A 1 90 ? 4.676 -9.68 -9.336 1 98.44 90 GLN A O 1
ATOM 760 N N . CYS A 1 91 ? 5.414 -8.672 -7.477 1 98.75 9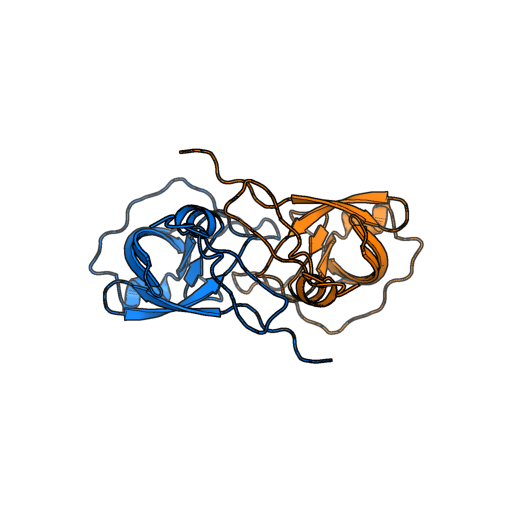1 CYS A N 1
ATOM 761 C CA . CYS A 1 91 ? 4.422 -9.297 -6.609 1 98.75 91 CYS A CA 1
ATOM 762 C C . CYS A 1 91 ? 4.121 -8.422 -5.402 1 98.75 91 CYS A C 1
ATOM 764 O O . CYS A 1 91 ? 5.016 -7.77 -4.859 1 98.75 91 CYS A O 1
ATOM 766 N N . ILE A 1 92 ? 2.883 -8.305 -5.078 1 98.25 92 ILE A N 1
ATOM 767 C CA . ILE A 1 92 ? 2.414 -7.641 -3.871 1 98.25 92 ILE A CA 1
ATOM 768 C C . ILE A 1 92 ? 1.689 -8.641 -2.975 1 98.25 92 ILE A C 1
ATOM 770 O O . ILE A 1 92 ? 0.815 -9.375 -3.438 1 98.25 92 ILE A O 1
ATOM 774 N N . LEU A 1 93 ? 2.121 -8.75 -1.753 1 96 93 LEU A N 1
ATOM 775 C CA . LEU A 1 93 ? 1.391 -9.523 -0.75 1 96 93 LEU A CA 1
ATOM 776 C C . LEU A 1 93 ? 0.532 -8.602 0.116 1 96 93 LEU A C 1
ATOM 778 O O . LEU A 1 93 ? 1.059 -7.773 0.86 1 96 93 LEU A O 1
ATOM 782 N N . GLY A 1 94 ? -0.776 -8.805 0.004 1 95.31 94 GLY A N 1
ATOM 783 C CA . GLY A 1 94 ? -1.715 -7.934 0.692 1 95.31 94 GLY A CA 1
ATOM 784 C C . GLY A 1 94 ? -2.092 -8.438 2.074 1 95.31 94 GLY A C 1
ATOM 785 O O . GLY A 1 94 ? -1.437 -9.32 2.617 1 95.31 94 GLY A O 1
ATOM 786 N N . ILE A 1 95 ? -3.086 -7.812 2.635 1 92.5 95 ILE A N 1
ATOM 787 C CA . ILE A 1 95 ? -3.568 -8.125 3.975 1 92.5 95 ILE A CA 1
ATOM 788 C C . ILE A 1 95 ? -4.133 -9.547 4 1 92.5 95 ILE A C 1
ATOM 790 O O . ILE A 1 95 ? -4.055 -10.234 5.02 1 92.5 95 ILE A O 1
ATOM 794 N N . ASP A 1 96 ? -4.707 -9.984 2.896 1 92.19 96 ASP A N 1
ATOM 795 C CA . ASP A 1 96 ? -5.195 -11.359 2.824 1 92.19 96 ASP A CA 1
ATOM 796 C C . ASP A 1 96 ? -4.098 -12.352 3.197 1 92.19 96 ASP A C 1
ATOM 798 O O . ASP A 1 96 ? -4.305 -13.227 4.043 1 92.19 96 ASP A O 1
ATOM 802 N N . PHE A 1 97 ? -3.008 -12.125 2.65 1 92.62 97 PHE A N 1
ATOM 803 C CA . PHE A 1 97 ? -1.886 -13.016 2.926 1 92.62 97 PHE A CA 1
ATOM 804 C C . PHE A 1 97 ? -1.373 -12.82 4.348 1 92.62 97 PHE A C 1
ATOM 806 O O . PHE A 1 97 ? -1.07 -13.789 5.047 1 92.62 97 PHE A O 1
ATOM 813 N N . MET A 1 98 ? -1.239 -11.578 4.727 1 87.5 98 MET A N 1
ATOM 814 C CA . MET A 1 98 ? -0.692 -11.266 6.043 1 87.5 98 MET A CA 1
ATOM 815 C C . MET A 1 98 ? -1.551 -11.883 7.145 1 87.5 98 MET A C 1
ATOM 817 O O . MET A 1 98 ? -1.024 -12.414 8.125 1 87.5 98 MET A O 1
ATOM 821 N N . LYS A 1 99 ? -2.787 -11.852 6.992 1 86.5 99 LYS A N 1
ATOM 822 C CA . LYS A 1 99 ? -3.699 -12.453 7.957 1 86.5 99 LYS A CA 1
ATOM 823 C C . LYS A 1 99 ? -3.578 -13.977 7.957 1 86.5 99 LYS A C 1
ATOM 825 O O . LYS A 1 99 ? -3.506 -14.594 9.023 1 86.5 99 LYS A O 1
ATOM 830 N N . ALA A 1 100 ? -3.564 -14.539 6.793 1 85.88 100 ALA A N 1
ATOM 831 C CA . ALA A 1 100 ? -3.514 -16 6.668 1 85.88 100 ALA A CA 1
ATOM 832 C C . ALA A 1 100 ? -2.201 -16.547 7.215 1 85.88 100 ALA A C 1
ATOM 834 O O . ALA A 1 100 ? -2.172 -17.641 7.797 1 85.88 100 ALA A O 1
ATOM 835 N N . SER A 1 101 ? -1.151 -15.828 6.973 1 83.94 101 SER A N 1
ATOM 836 C CA . SER A 1 101 ? 0.167 -16.312 7.367 1 83.94 101 SER A CA 1
ATOM 837 C C . SER A 1 101 ? 0.495 -15.914 8.805 1 83.94 101 SER A C 1
ATOM 839 O O . SER A 1 101 ? 1.525 -16.312 9.344 1 83.94 101 SER A O 1
ATOM 841 N N . ARG A 1 102 ? -0.324 -15.086 9.43 1 77.69 102 ARG A N 1
ATOM 842 C CA . ARG A 1 102 ? -0.101 -14.578 10.781 1 77.69 102 ARG A CA 1
ATOM 843 C C . ARG A 1 102 ? 1.239 -13.859 10.883 1 77.69 102 ARG A C 1
ATOM 845 O O . ARG A 1 102 ? 1.995 -14.07 11.828 1 77.69 102 ARG A O 1
ATOM 852 N N . LEU A 1 103 ? 1.438 -13.18 9.82 1 70.75 103 LEU A N 1
ATOM 853 C CA . LEU A 1 103 ? 2.676 -12.406 9.766 1 70.75 103 LEU A CA 1
ATOM 854 C C . LEU A 1 103 ? 2.525 -11.086 10.508 1 70.75 103 LEU A C 1
ATOM 856 O O . LEU A 1 103 ? 1.454 -10.477 10.484 1 70.75 103 LEU A O 1
ATOM 860 N N . THR A 1 104 ? 3.629 -10.789 11.336 1 69.81 104 THR A N 1
ATOM 861 C CA . THR A 1 104 ? 3.748 -9.469 11.938 1 69.81 104 THR A CA 1
ATOM 862 C C . THR A 1 104 ? 4.887 -8.68 11.289 1 69.81 104 THR A C 1
ATOM 864 O O . THR A 1 104 ? 5.98 -9.219 11.086 1 69.81 104 THR A O 1
ATOM 867 N N . LEU A 1 105 ? 4.508 -7.449 10.797 1 68.75 105 LEU A N 1
ATOM 868 C CA . LEU A 1 105 ? 5.555 -6.582 10.258 1 68.75 105 LEU A CA 1
ATOM 869 C C . LEU A 1 105 ? 6.129 -5.688 11.352 1 68.75 105 LEU A C 1
ATOM 871 O O . LEU A 1 105 ? 5.391 -4.965 12.023 1 68.75 105 LEU A O 1
ATOM 875 N N . ASP A 1 106 ? 7.367 -6 11.711 1 66.44 106 ASP A N 1
ATOM 876 C CA . ASP A 1 106 ? 8.062 -5.164 12.688 1 66.44 106 ASP A CA 1
ATOM 877 C C . ASP A 1 106 ? 8.906 -4.098 11.984 1 66.44 106 ASP A C 1
ATOM 879 O O . ASP A 1 106 ? 9.836 -4.418 11.25 1 66.44 106 ASP A O 1
ATOM 883 N N . PHE A 1 107 ? 8.547 -2.959 11.984 1 58 107 PHE A N 1
ATOM 884 C CA . PHE A 1 107 ? 9.258 -1.882 11.305 1 58 107 PHE A CA 1
ATOM 885 C C . PHE A 1 107 ? 10.328 -1.283 12.211 1 58 107 PHE A C 1
ATOM 887 O O . PHE A 1 107 ? 11.125 -0.457 11.773 1 58 107 PHE A O 1
ATOM 894 N N . ASP A 1 108 ? 10.172 -1.619 13.531 1 52.59 108 ASP A N 1
ATOM 895 C CA . ASP A 1 108 ? 11.336 -1.182 14.297 1 52.59 108 ASP A CA 1
ATOM 896 C C . ASP A 1 108 ? 12.625 -1.732 13.703 1 52.59 108 ASP A C 1
ATOM 898 O O . ASP A 1 108 ? 13.57 -0.98 13.445 1 52.59 108 ASP A O 1
ATOM 902 N N . GLN A 1 109 ? 12.875 -3.084 14.062 1 43.16 109 GLN A N 1
ATOM 903 C CA . GLN A 1 109 ? 14.141 -3.691 13.648 1 43.16 109 GLN A CA 1
ATOM 904 C C . GLN A 1 109 ? 14.172 -3.914 12.141 1 43.16 109 GLN A C 1
ATOM 906 O O . GLN A 1 109 ? 13.125 -4.012 11.5 1 43.16 109 GLN A O 1
ATOM 911 N N . LYS A 1 110 ? 15.234 -3.57 11.477 1 42.41 110 LYS A N 1
ATOM 912 C CA . LYS A 1 110 ? 15.523 -3.85 10.07 1 42.41 110 LYS A CA 1
ATOM 913 C C . LYS A 1 110 ? 14.938 -5.188 9.641 1 42.41 110 LYS A C 1
ATOM 915 O O . LYS A 1 110 ? 15.359 -5.766 8.641 1 42.41 110 LYS A O 1
ATOM 920 N N . SER A 1 111 ? 14.039 -5.828 10.594 1 38 111 SER A N 1
ATOM 921 C CA . SER A 1 111 ? 13.688 -7.199 10.242 1 38 111 SER A CA 1
ATOM 922 C C . SER A 1 111 ? 12.195 -7.457 10.453 1 38 111 SER A C 1
ATOM 924 O O . SER A 1 111 ? 11.57 -6.84 11.312 1 38 111 SER A O 1
ATOM 926 N N . VAL A 1 112 ? 11.492 -7.805 9.383 1 40.66 112 VAL A N 1
ATOM 927 C CA . VAL A 1 112 ? 10.148 -8.375 9.453 1 40.66 112 VAL A CA 1
ATOM 928 C C . VAL A 1 112 ? 10.141 -9.555 10.43 1 40.66 112 VAL A C 1
ATOM 930 O O . VAL A 1 112 ? 10.805 -10.562 10.195 1 40.66 112 VAL A O 1
ATOM 933 N N . ASN A 1 113 ? 10.031 -9.312 11.773 1 41.81 113 ASN A N 1
ATOM 934 C CA . ASN A 1 113 ? 9.992 -10.453 12.68 1 41.81 113 ASN A CA 1
ATOM 935 C C . ASN A 1 113 ? 8.586 -11.055 12.766 1 41.81 113 ASN A C 1
ATOM 937 O O . ASN A 1 113 ? 7.594 -10.336 12.68 1 41.81 113 ASN A O 1
ATOM 941 N N . HIS A 1 114 ? 8.398 -12.344 12.352 1 41.28 114 HIS A N 1
ATOM 942 C CA . HIS A 1 114 ? 7.223 -13.195 12.508 1 41.28 114 HIS A CA 1
ATOM 943 C C . HIS A 1 114 ? 6.805 -13.305 13.969 1 41.28 114 HIS A C 1
ATOM 945 O O . HIS A 1 114 ? 7.652 -13.469 14.852 1 41.28 114 HIS A O 1
ATOM 951 N N . SER A 1 115 ? 5.715 -12.688 14.32 1 40.34 115 SER A N 1
ATOM 952 C CA . SER A 1 115 ? 5.246 -12.938 15.68 1 40.34 115 SER A CA 1
ATOM 953 C C . SER A 1 115 ? 5.199 -14.43 15.984 1 40.34 115 SER A C 1
ATOM 955 O O . SER A 1 115 ? 4.57 -15.195 15.25 1 40.34 115 SER A O 1
ATOM 957 N N . ARG A 1 116 ? 6.262 -15.031 16.5 1 36.47 116 ARG A N 1
ATOM 958 C CA . ARG A 1 116 ? 6.207 -16.406 16.984 1 36.47 116 ARG A CA 1
ATOM 959 C C . ARG A 1 116 ? 5.074 -16.594 17.984 1 36.47 116 ARG A C 1
ATOM 961 O O . ARG A 1 116 ? 4.875 -15.758 18.875 1 36.47 116 ARG A O 1
ATOM 968 N N . SER A 1 117 ? 4.062 -17.312 17.594 1 36.53 117 SER A N 1
ATOM 969 C CA . SER A 1 117 ? 3.176 -17.859 18.609 1 36.53 117 SER A CA 1
ATOM 970 C C . SER A 1 117 ? 3.963 -18.328 19.828 1 36.53 117 SER A C 1
ATOM 972 O O . SER A 1 117 ? 4.887 -19.141 19.703 1 36.53 117 SER A O 1
ATOM 974 N N . SER A 1 118 ? 4.117 -17.562 20.859 1 36.31 118 SER A N 1
ATOM 975 C CA . SER A 1 118 ? 4.531 -18.172 22.125 1 36.31 118 SER A CA 1
ATOM 976 C C . SER A 1 118 ? 3.773 -19.469 22.391 1 36.31 118 SER A C 1
ATOM 978 O O . SER A 1 118 ? 2.588 -19.438 22.734 1 36.31 118 SER A O 1
ATOM 980 N N . ASP A 1 119 ? 3.881 -20.5 21.594 1 32.25 119 ASP A N 1
ATOM 981 C CA . ASP A 1 119 ? 3.504 -21.781 22.188 1 32.25 119 ASP A CA 1
ATOM 982 C C . ASP A 1 119 ? 4.324 -22.062 23.438 1 32.25 119 ASP A C 1
ATOM 984 O O . ASP A 1 119 ? 5.547 -22.188 23.375 1 32.25 119 ASP A O 1
ATOM 988 N N . GLN A 1 120 ? 3.979 -21.422 24.594 1 32.19 120 GLN A N 1
ATOM 989 C CA . GLN A 1 120 ? 4.301 -22.047 25.875 1 32.19 120 GLN A CA 1
ATOM 990 C C . GLN A 1 120 ? 4.004 -23.547 25.844 1 32.19 120 GLN A C 1
ATOM 992 O O . GLN A 1 120 ? 2.846 -23.953 25.703 1 32.19 120 GLN A O 1
ATOM 997 N N . THR A 1 121 ? 4.738 -24.359 25.172 1 26.42 121 THR A N 1
ATOM 998 C CA . THR A 1 121 ? 4.777 -25.781 25.516 1 26.42 121 THR A CA 1
ATOM 999 C C . THR A 1 121 ? 5.203 -25.969 26.969 1 26.42 121 THR A C 1
ATOM 1001 O O . THR A 1 121 ? 6.309 -25.578 27.359 1 26.42 121 THR A O 1
ATOM 1004 N N . ASN A 1 122 ? 4.246 -25.734 27.969 1 29.09 122 ASN A N 1
ATOM 1005 C CA . ASN A 1 122 ? 4.355 -26.469 29.234 1 29.09 122 ASN A CA 1
ATOM 1006 C C . ASN A 1 122 ? 4.594 -27.953 29 1 29.09 122 ASN A C 1
ATOM 1008 O O . ASN A 1 122 ? 3.742 -28.656 28.438 1 29.09 122 ASN A O 1
ATOM 1012 N N . ALA A 1 123 ? 5.832 -28.328 28.562 1 21.58 123 ALA A N 1
ATOM 1013 C CA . ALA A 1 123 ? 6.324 -29.656 28.938 1 21.58 123 ALA A CA 1
ATOM 1014 C C . ALA A 1 123 ? 6.809 -29.656 30.391 1 21.58 123 ALA A C 1
ATOM 1016 O O . ALA A 1 123 ? 7.25 -28.625 30.906 1 21.58 123 ALA A O 1
ATOM 1017 N N . MET B 1 1 ? -15.539 -16.516 4.492 1 47.72 1 MET B N 1
ATOM 1018 C CA . MET B 1 1 ? -14.227 -15.914 4.727 1 47.72 1 MET B CA 1
ATOM 1019 C C . MET B 1 1 ? -14.367 -14.469 5.207 1 47.72 1 MET B C 1
ATOM 1021 O O . MET B 1 1 ? -15.219 -13.727 4.715 1 47.72 1 MET B O 1
ATOM 1025 N N . THR B 1 2 ? -14.008 -14.219 6.402 1 60.25 2 THR B N 1
ATOM 1026 C CA . THR B 1 2 ? -14.18 -12.898 6.988 1 60.25 2 THR B CA 1
ATOM 1027 C C . THR B 1 2 ? -13.586 -11.82 6.082 1 60.25 2 THR B C 1
ATOM 1029 O O . THR B 1 2 ? -12.516 -12.008 5.508 1 60.25 2 THR B O 1
ATOM 1032 N N . PRO B 1 3 ? -14.391 -10.938 5.73 1 72.25 3 PRO B N 1
ATOM 1033 C CA . PRO B 1 3 ? -13.922 -9.883 4.824 1 72.25 3 PRO B CA 1
ATOM 1034 C C . PRO B 1 3 ? -12.617 -9.234 5.289 1 72.25 3 PRO B C 1
ATOM 1036 O O . PRO B 1 3 ? -12.391 -9.094 6.492 1 72.25 3 PRO B O 1
ATOM 1039 N N . VAL B 1 4 ? -11.695 -9.102 4.359 1 80.19 4 VAL B N 1
ATOM 1040 C CA . VAL B 1 4 ? -10.438 -8.414 4.641 1 80.19 4 VAL B CA 1
ATOM 1041 C C . VAL B 1 4 ? -10.68 -6.91 4.754 1 80.19 4 VAL B C 1
ATOM 1043 O O . VAL B 1 4 ? -11.406 -6.332 3.943 1 80.19 4 VAL B O 1
ATOM 1046 N N . GLU B 1 5 ? -10.195 -6.406 5.965 1 87.5 5 GLU B N 1
ATOM 1047 C CA . GLU B 1 5 ? -10.328 -4.969 6.18 1 87.5 5 GLU B CA 1
ATOM 1048 C C . GLU B 1 5 ? -8.961 -4.285 6.207 1 87.5 5 GLU B C 1
ATOM 1050 O O . GLU B 1 5 ? -8.031 -4.773 6.852 1 87.5 5 GLU B O 1
ATOM 1055 N N . LEU B 1 6 ? -8.922 -3.207 5.438 1 92.19 6 LEU B N 1
ATOM 1056 C CA . LEU B 1 6 ? -7.691 -2.426 5.465 1 92.19 6 LEU B CA 1
ATOM 1057 C C . LEU B 1 6 ? -7.488 -1.779 6.832 1 92.19 6 LEU B C 1
ATOM 1059 O O . LEU B 1 6 ? -8.453 -1.532 7.559 1 92.19 6 LEU B O 1
ATOM 1063 N N . PRO B 1 7 ? -6.203 -1.625 7.215 1 90.81 7 PRO B N 1
ATOM 1064 C CA . PRO B 1 7 ? -5.91 -1.123 8.555 1 90.81 7 PRO B CA 1
ATOM 1065 C C . PRO B 1 7 ? -6.047 0.394 8.664 1 90.81 7 PRO B C 1
ATOM 1067 O O . PRO B 1 7 ? -5.062 1.12 8.492 1 90.81 7 PRO B O 1
ATOM 1070 N N . TYR B 1 8 ? -7.215 0.812 9.023 1 93.81 8 TYR B N 1
ATOM 1071 C CA . TYR B 1 8 ? -7.5 2.225 9.25 1 93.81 8 TYR B CA 1
ATOM 1072 C C . TYR B 1 8 ? -7.309 2.594 10.711 1 93.81 8 TYR B C 1
ATOM 1074 O O . TYR B 1 8 ? -7.547 1.773 11.602 1 93.81 8 TYR B O 1
ATOM 1082 N N . VAL B 1 9 ? -6.895 3.869 10.867 1 92.44 9 VAL B N 1
ATOM 1083 C CA . VAL B 1 9 ? -6.719 4.344 12.242 1 92.44 9 VAL B CA 1
ATOM 1084 C C . VAL B 1 9 ? -7.133 5.812 12.336 1 92.44 9 VAL B C 1
ATOM 1086 O O . VAL B 1 9 ? -6.801 6.613 11.461 1 92.44 9 VAL B O 1
ATOM 1089 N N . PRO B 1 10 ? -7.902 6.113 13.359 1 95.69 10 PRO B N 1
ATOM 1090 C CA . PRO B 1 10 ? -8.141 7.539 13.594 1 95.69 10 PRO B CA 1
ATOM 1091 C C . PRO B 1 10 ? -6.914 8.266 14.133 1 95.69 10 PRO B C 1
ATOM 1093 O O . PRO B 1 10 ? -6.207 7.734 14.992 1 95.69 10 PRO B O 1
ATOM 1096 N N . ILE B 1 11 ? -6.688 9.414 13.555 1 96.56 11 ILE B N 1
ATOM 1097 C CA . ILE B 1 11 ? -5.578 10.227 14.047 1 96.56 11 ILE B CA 1
ATOM 1098 C C . ILE B 1 11 ? -6.039 11.672 14.227 1 96.56 11 ILE B C 1
ATOM 1100 O O . ILE B 1 11 ? -7.066 12.07 13.68 1 96.56 11 ILE B O 1
ATOM 1104 N N . LEU B 1 12 ? -5.273 12.344 15.102 1 98 12 LEU B N 1
ATOM 1105 C CA . LEU B 1 12 ? -5.488 13.773 15.266 1 98 12 LEU B CA 1
ATOM 1106 C C . LEU B 1 12 ? -4.371 14.57 14.594 1 98 12 LEU B C 1
ATOM 1108 O O . LEU B 1 12 ? -3.195 14.391 14.922 1 98 12 LEU B O 1
ATOM 1112 N N . LEU B 1 13 ? -4.77 15.336 13.57 1 98.56 13 LEU B N 1
ATOM 1113 C CA . LEU B 1 13 ? -3.84 16.281 12.961 1 98.56 13 LEU B CA 1
ATOM 1114 C C . LEU B 1 13 ? -4.164 17.719 13.391 1 98.56 13 LEU B C 1
ATOM 1116 O O . LEU B 1 13 ? -5.215 18.25 13.023 1 98.56 13 LEU B O 1
ATOM 1120 N N . ASN B 1 14 ? -3.188 18.234 14.18 1 97.19 14 ASN B N 1
ATOM 1121 C CA . ASN B 1 14 ? -3.506 19.453 14.922 1 97.19 14 ASN B CA 1
ATOM 1122 C C . ASN B 1 14 ? -4.781 19.281 15.75 1 97.19 14 ASN B C 1
ATOM 1124 O O . ASN B 1 14 ? -4.832 18.469 16.656 1 97.19 14 ASN B O 1
ATOM 1128 N N . GLU B 1 15 ? -5.871 19.734 15.328 1 95.75 15 GLU B N 1
ATOM 1129 C CA . GLU B 1 15 ? -7.105 19.641 16.094 1 95.75 15 GLU B CA 1
ATOM 1130 C C . GLU B 1 15 ? -8.227 19.016 15.281 1 95.75 15 GLU B C 1
ATOM 1132 O O . GLU B 1 15 ? -9.406 19.156 15.617 1 95.75 15 GLU B O 1
ATOM 1137 N N . THR B 1 16 ? -7.746 18.375 14.305 1 98.06 16 THR B N 1
ATOM 1138 C CA . THR B 1 16 ? -8.734 17.797 13.398 1 98.06 16 THR B CA 1
ATOM 1139 C C . THR B 1 16 ? -8.594 16.281 13.344 1 98.06 16 THR B C 1
ATOM 1141 O O . THR B 1 16 ? -7.504 15.75 13.094 1 98.06 16 THR B O 1
ATOM 1144 N N . PHE B 1 17 ? -9.703 15.562 13.586 1 97.88 17 PHE B N 1
ATOM 1145 C CA . PHE B 1 17 ? -9.711 14.109 13.469 1 97.88 17 PHE B CA 1
ATOM 1146 C C . PHE B 1 17 ? -9.844 13.688 12.016 1 97.88 17 PHE B C 1
ATOM 1148 O O . PHE B 1 17 ? -10.75 14.141 11.312 1 97.88 17 PHE B O 1
ATOM 1155 N N . ILE B 1 18 ? -8.906 12.844 11.594 1 97.88 18 ILE B N 1
ATOM 1156 C CA . ILE B 1 18 ? -9.008 12.25 10.258 1 97.88 18 ILE B CA 1
ATOM 1157 C C . ILE B 1 18 ? -8.719 10.758 10.344 1 97.88 18 ILE B C 1
ATOM 1159 O O . ILE B 1 18 ? -8.195 10.273 11.352 1 97.88 18 ILE B O 1
ATOM 1163 N N . THR B 1 19 ? -9.141 10.047 9.336 1 97.88 19 THR B N 1
ATOM 1164 C CA . THR B 1 19 ? -8.859 8.617 9.242 1 97.88 19 THR B CA 1
ATOM 1165 C C . THR B 1 19 ? -7.648 8.367 8.344 1 97.88 19 THR B C 1
ATOM 1167 O O . THR B 1 19 ? -7.598 8.852 7.211 1 97.88 19 THR B O 1
ATOM 1170 N N . ALA B 1 20 ? -6.699 7.605 8.906 1 97.25 20 ALA B N 1
ATOM 1171 C CA . ALA B 1 20 ? -5.492 7.289 8.141 1 97.25 20 ALA B CA 1
ATOM 1172 C C . ALA B 1 20 ? -5.426 5.801 7.812 1 97.25 20 ALA B C 1
ATOM 1174 O O . ALA B 1 20 ? -5.906 4.965 8.578 1 97.25 20 ALA B O 1
ATOM 1175 N N . LEU B 1 21 ? -4.852 5.551 6.664 1 96.19 21 LEU B N 1
ATOM 1176 C CA . LEU B 1 21 ? -4.523 4.188 6.262 1 96.19 21 LEU B CA 1
ATOM 1177 C C . LEU B 1 21 ? -3.062 3.867 6.562 1 96.19 21 LEU B C 1
ATOM 1179 O O . LEU B 1 21 ? -2.164 4.609 6.16 1 96.19 21 LEU B O 1
ATOM 1183 N N . TRP B 1 22 ? -2.85 2.771 7.375 1 93.06 22 TRP B N 1
ATOM 1184 C CA . TRP B 1 22 ? -1.489 2.248 7.457 1 93.06 22 TRP B CA 1
ATOM 1185 C C . TRP B 1 22 ? -1.085 1.58 6.145 1 93.06 22 TRP B C 1
ATOM 1187 O O . TRP B 1 22 ? -1.724 0.621 5.707 1 93.06 22 TRP B O 1
ATOM 1197 N N . ASP B 1 23 ? -0.006 2.104 5.555 1 93.81 23 ASP B N 1
ATOM 1198 C CA . ASP B 1 23 ? 0.369 1.56 4.25 1 93.81 23 ASP B CA 1
ATOM 1199 C C . ASP B 1 23 ? 1.876 1.328 4.168 1 93.81 23 ASP B C 1
ATOM 1201 O O . ASP B 1 23 ? 2.645 2.271 3.963 1 93.81 23 ASP B O 1
ATOM 1205 N N . THR B 1 24 ? 2.271 0.051 4.223 1 92.25 24 THR B N 1
ATOM 1206 C CA . THR B 1 24 ? 3.684 -0.305 4.141 1 92.25 24 THR B CA 1
ATOM 1207 C C . THR B 1 24 ? 4.176 -0.222 2.697 1 92.25 24 THR B C 1
ATOM 1209 O O . THR B 1 24 ? 5.383 -0.279 2.443 1 92.25 24 THR B O 1
ATOM 1212 N N . GLY B 1 25 ? 3.289 0.018 1.732 1 94.31 25 GLY B N 1
ATOM 1213 C CA . GLY B 1 25 ? 3.672 0.203 0.342 1 94.31 25 GLY B CA 1
ATOM 1214 C C . GLY B 1 25 ? 4.027 1.639 0.007 1 94.31 25 GLY B C 1
ATOM 1215 O O . GLY B 1 25 ? 4.504 1.925 -1.094 1 94.31 25 GLY B O 1
ATOM 1216 N N . ALA B 1 26 ? 3.816 2.49 0.937 1 95.75 26 ALA B N 1
ATOM 1217 C CA . ALA B 1 26 ? 4.141 3.902 0.763 1 95.75 26 ALA B CA 1
ATOM 1218 C C . ALA B 1 26 ? 5.41 4.273 1.528 1 95.75 26 ALA B C 1
ATOM 1220 O O . ALA B 1 26 ? 5.504 4.035 2.734 1 95.75 26 ALA B O 1
ATOM 1221 N N . GLU B 1 27 ? 6.301 4.898 0.861 1 94.69 27 GLU B N 1
ATOM 1222 C CA . GLU B 1 27 ? 7.531 5.336 1.516 1 94.69 27 GLU B CA 1
ATOM 1223 C C . GLU B 1 27 ? 7.262 6.492 2.479 1 94.69 27 GLU B C 1
ATOM 1225 O O . GLU B 1 27 ? 7.816 6.531 3.578 1 94.69 27 GLU B O 1
ATOM 1230 N N . LYS B 1 28 ? 6.387 7.355 2.01 1 96.81 28 LYS B N 1
ATOM 1231 C CA . LYS B 1 28 ? 6.121 8.594 2.736 1 96.81 28 LYS B CA 1
ATOM 1232 C C . LYS B 1 28 ? 4.668 8.656 3.199 1 96.81 28 LYS B C 1
ATOM 1234 O O . LYS B 1 28 ? 3.846 7.836 2.793 1 96.81 28 LYS B O 1
ATOM 1239 N N . SER B 1 29 ? 4.438 9.609 4.047 1 97.81 29 SER B N 1
ATOM 1240 C CA . SER B 1 29 ? 3.08 9.875 4.516 1 97.81 29 SER B CA 1
ATOM 1241 C C . SER B 1 29 ? 2.406 10.945 3.67 1 97.81 29 SER B C 1
ATOM 1243 O O . SER B 1 29 ? 3.039 11.938 3.289 1 97.81 29 SER B O 1
ATOM 1245 N N . PHE B 1 30 ? 1.09 10.758 3.457 1 98.75 30 PHE B N 1
ATOM 1246 C CA . PHE B 1 30 ? 0.364 11.617 2.521 1 98.75 30 PHE B CA 1
ATOM 1247 C C . PHE B 1 30 ? -0.958 12.078 3.125 1 98.75 30 PHE B C 1
ATOM 1249 O O . PHE B 1 30 ? -1.577 11.352 3.904 1 98.75 30 PHE B O 1
ATOM 1256 N N . ILE B 1 31 ? -1.378 13.266 2.758 1 98.88 31 ILE B N 1
ATOM 1257 C CA . ILE B 1 31 ? -2.754 13.711 2.947 1 98.88 31 ILE B CA 1
ATOM 1258 C C . ILE B 1 31 ? -3.35 14.133 1.606 1 98.88 31 ILE B C 1
ATOM 1260 O O . ILE B 1 31 ? -2.621 14.547 0.698 1 98.88 31 ILE B O 1
ATOM 1264 N N . SER B 1 32 ? -4.684 13.984 1.506 1 98.75 32 SER B N 1
ATOM 1265 C CA . SER B 1 32 ? -5.352 14.406 0.275 1 98.75 32 SER B CA 1
ATOM 1266 C C . SER B 1 32 ? -5.422 15.922 0.172 1 98.75 32 SER B C 1
ATOM 1268 O O . SER B 1 32 ? -5.465 16.625 1.189 1 98.75 32 SER B O 1
ATOM 1270 N N . GLU B 1 33 ? -5.461 16.391 -1.036 1 98.62 33 GLU B N 1
ATOM 1271 C CA . GLU B 1 33 ? -5.672 17.812 -1.263 1 98.62 33 GLU B CA 1
ATOM 1272 C C . GLU B 1 33 ? -6.961 18.297 -0.599 1 98.62 33 GLU B C 1
ATOM 1274 O O . GLU B 1 33 ? -7.012 19.391 -0.053 1 98.62 33 GLU B O 1
ATOM 1279 N N . GLU B 1 34 ? -7.965 17.516 -0.687 1 98.44 34 GLU B N 1
ATOM 1280 C CA . GLU B 1 34 ? -9.25 17.859 -0.089 1 98.44 34 GLU B CA 1
ATOM 1281 C C . GLU B 1 34 ? -9.117 18.109 1.41 1 98.44 34 GLU B C 1
ATOM 1283 O O . GLU B 1 34 ? -9.586 19.125 1.923 1 98.44 34 GLU B O 1
ATOM 1288 N N . VAL B 1 35 ? -8.461 17.25 2.061 1 98.69 35 VAL B N 1
ATOM 1289 C CA . VAL B 1 35 ? -8.242 17.391 3.496 1 98.69 35 VAL B CA 1
ATOM 1290 C C . VAL B 1 35 ? -7.414 18.641 3.779 1 98.69 35 VAL B C 1
ATOM 1292 O O . VAL B 1 35 ? -7.738 19.422 4.676 1 98.69 35 VAL B O 1
ATOM 1295 N N . TYR B 1 36 ? -6.371 18.844 3.014 1 98.81 36 TYR B N 1
ATOM 1296 C CA . TYR B 1 36 ? -5.504 20 3.199 1 98.81 36 TYR B CA 1
ATOM 1297 C C . TYR B 1 36 ? -6.289 21.297 3.037 1 98.81 36 TYR B C 1
ATOM 1299 O O . TYR B 1 36 ? -6.223 22.188 3.896 1 98.81 36 TYR B O 1
ATOM 1307 N N . ARG B 1 37 ? -7.047 21.391 1.979 1 98.62 37 ARG B N 1
ATOM 1308 C CA . ARG B 1 37 ? -7.781 22.609 1.656 1 98.62 37 ARG B CA 1
ATOM 1309 C C . ARG B 1 37 ? -8.867 22.891 2.695 1 98.62 37 ARG B C 1
ATOM 1311 O O . ARG B 1 37 ? -9.094 24.031 3.07 1 98.62 37 ARG B O 1
ATOM 1318 N N . ASN B 1 38 ? -9.469 21.859 3.186 1 98.44 38 ASN B N 1
ATOM 1319 C CA . ASN B 1 38 ? -10.609 22.031 4.082 1 98.44 38 ASN B CA 1
ATOM 1320 C C . ASN B 1 38 ? -10.156 22.328 5.508 1 98.44 38 ASN B C 1
ATOM 1322 O O . ASN B 1 38 ? -10.852 23.047 6.238 1 98.44 38 ASN B O 1
ATOM 1326 N N . TYR B 1 39 ? -8.969 21.797 5.812 1 98.5 39 TYR B N 1
ATOM 1327 C CA . TYR B 1 39 ? -8.703 21.859 7.246 1 98.5 39 TYR B CA 1
ATOM 1328 C C . TYR B 1 39 ? -7.367 22.516 7.527 1 98.5 39 TYR B C 1
ATOM 1330 O O . TYR B 1 39 ? -7.125 23 8.633 1 98.5 39 TYR B O 1
ATOM 1338 N N . PHE B 1 40 ? -6.414 22.578 6.531 1 98.62 40 PHE B N 1
ATOM 1339 C CA . PHE B 1 40 ? -5.055 22.938 6.91 1 98.62 40 PHE B CA 1
ATOM 1340 C C . PHE B 1 40 ? -4.496 24 5.977 1 98.62 40 PHE B C 1
ATOM 1342 O O . PHE B 1 40 ? -3.287 24.25 5.957 1 98.62 40 PHE B O 1
ATOM 1349 N N . SER B 1 41 ? -5.379 24.609 5.273 1 97.75 41 SER B N 1
ATOM 1350 C CA . SER B 1 41 ? -4.926 25.578 4.277 1 97.75 41 SER B CA 1
ATOM 1351 C C . SER B 1 41 ? -4.324 26.812 4.941 1 97.75 41 SER B C 1
ATOM 1353 O O . SER B 1 41 ? -3.674 27.625 4.281 1 97.75 41 SER B O 1
ATOM 1355 N N . TYR B 1 42 ? -4.535 26.969 6.234 1 98 42 TYR B N 1
ATOM 1356 C CA . TYR B 1 42 ? -3.941 28.078 6.961 1 98 42 TYR B CA 1
ATOM 1357 C C . TYR B 1 42 ? -2.441 27.875 7.148 1 98 42 TYR B C 1
ATOM 1359 O O . TYR B 1 42 ? -1.72 28.812 7.504 1 98 42 TYR B O 1
ATOM 1367 N N . ARG B 1 43 ? -1.975 26.641 6.969 1 97.75 43 ARG B N 1
ATOM 1368 C CA . ARG B 1 43 ? -0.544 26.344 6.938 1 97.75 43 ARG B CA 1
ATOM 1369 C C . ARG B 1 43 ? -0.005 26.391 5.512 1 97.75 43 ARG B C 1
ATOM 1371 O O . ARG B 1 43 ? -0.543 25.734 4.621 1 97.75 43 ARG B O 1
ATOM 1378 N N . SER B 1 44 ? 1.022 27.109 5.352 1 97.44 44 SER B N 1
ATOM 1379 C CA . SER B 1 44 ? 1.629 27.172 4.027 1 97.44 44 SER B CA 1
ATOM 1380 C C . SER B 1 44 ? 2.283 25.844 3.658 1 97.44 44 SER B C 1
ATOM 1382 O O . SER B 1 44 ? 2.949 25.219 4.492 1 97.44 44 SER B O 1
ATOM 1384 N N . ARG B 1 45 ? 2.08 25.469 2.434 1 97.69 45 ARG B N 1
ATOM 1385 C CA . ARG B 1 45 ? 2.783 24.281 1.965 1 97.69 45 ARG B CA 1
ATOM 1386 C C . ARG B 1 45 ? 4.137 24.641 1.368 1 97.69 45 ARG B C 1
ATOM 1388 O O . ARG B 1 45 ? 4.305 25.719 0.8 1 97.69 45 ARG B O 1
ATOM 1395 N N . GLN B 1 46 ? 5.004 23.719 1.45 1 98.25 46 GLN B N 1
ATOM 1396 C CA . GLN B 1 46 ? 6.324 23.844 0.848 1 98.25 46 GLN B CA 1
ATOM 1397 C C . GLN B 1 46 ? 6.383 23.141 -0.507 1 98.25 46 GLN B C 1
ATOM 1399 O O . GLN B 1 46 ? 5.891 22.016 -0.652 1 98.25 46 GLN B O 1
ATOM 1404 N N . LYS B 1 47 ? 6.996 23.859 -1.419 1 96.94 47 LYS B N 1
ATOM 1405 C CA . LYS B 1 47 ? 7.176 23.25 -2.734 1 96.94 47 LYS B CA 1
ATOM 1406 C C . LYS B 1 47 ? 8.102 22.047 -2.66 1 96.94 47 LYS B C 1
ATOM 1408 O O . LYS B 1 47 ? 8.945 21.953 -1.766 1 96.94 47 LYS B O 1
ATOM 1413 N N . THR B 1 48 ? 7.789 21.125 -3.6 1 96.38 48 THR B N 1
ATOM 1414 C CA . THR B 1 48 ? 8.633 19.938 -3.648 1 96.38 48 THR B CA 1
ATOM 1415 C C . THR B 1 48 ? 8.906 19.531 -5.094 1 96.38 48 THR B C 1
ATOM 1417 O O . THR B 1 48 ? 8.102 19.797 -5.984 1 96.38 48 THR B O 1
ATOM 1420 N N . LYS B 1 49 ? 10.055 18.844 -5.297 1 94.75 49 LYS B N 1
ATOM 1421 C CA . LYS B 1 49 ? 10.391 18.266 -6.594 1 94.75 49 LYS B CA 1
ATOM 1422 C C . LYS B 1 49 ? 10.242 16.75 -6.574 1 94.75 49 LYS B C 1
ATOM 1424 O O . LYS B 1 49 ? 10.469 16.094 -7.586 1 94.75 49 LYS B O 1
ATOM 1429 N N . ASP B 1 50 ? 9.805 16.297 -5.441 1 94.62 50 ASP B N 1
ATOM 1430 C CA . ASP B 1 50 ? 9.617 14.859 -5.309 1 94.62 50 ASP B CA 1
ATOM 1431 C C . ASP B 1 50 ? 8.547 14.352 -6.273 1 94.62 50 ASP B C 1
ATOM 1433 O O . ASP B 1 50 ? 7.527 15.016 -6.48 1 94.62 50 ASP B O 1
ATOM 1437 N N . ARG B 1 51 ? 8.875 13.188 -6.84 1 94.88 51 ARG B N 1
ATOM 1438 C CA . ARG B 1 51 ? 7.875 12.508 -7.664 1 94.88 51 ARG B CA 1
ATOM 1439 C C . ARG B 1 51 ? 7.242 11.344 -6.906 1 94.88 51 ARG B C 1
ATOM 1441 O O . ARG B 1 51 ? 7.934 10.609 -6.195 1 94.88 51 ARG B O 1
ATOM 1448 N N . VAL B 1 52 ? 5.93 11.281 -7.043 1 96.38 52 VAL B N 1
ATOM 1449 C CA . VAL B 1 52 ? 5.164 10.172 -6.473 1 96.38 52 VAL B CA 1
ATOM 1450 C C . VAL B 1 52 ? 4.441 9.422 -7.586 1 96.38 52 VAL B C 1
ATOM 1452 O O . VAL B 1 52 ? 3.779 10.031 -8.43 1 96.38 52 VAL B O 1
ATOM 1455 N N . VAL B 1 53 ? 4.578 8.094 -7.574 1 95.25 53 VAL B N 1
ATOM 1456 C CA . VAL B 1 53 ? 3.928 7.27 -8.586 1 95.25 53 VAL B CA 1
ATOM 1457 C C . VAL B 1 53 ? 3.074 6.195 -7.918 1 95.25 53 VAL B C 1
ATOM 1459 O O . VAL B 1 53 ? 3.365 5.777 -6.793 1 95.25 53 VAL B O 1
ATOM 1462 N N . THR B 1 54 ? 2.035 5.781 -8.594 1 94.69 54 THR B N 1
ATOM 1463 C CA . THR B 1 54 ? 1.181 4.703 -8.109 1 94.69 54 THR B CA 1
ATOM 1464 C C . THR B 1 54 ? 1.83 3.346 -8.352 1 94.69 54 THR B C 1
ATOM 1466 O O . THR B 1 54 ? 2.879 3.26 -9 1 94.69 54 THR B O 1
ATOM 1469 N N . ALA B 1 55 ? 1.139 2.277 -7.859 1 93.56 55 ALA B N 1
ATOM 1470 C CA . ALA B 1 55 ? 1.591 0.906 -8.078 1 93.56 55 ALA B CA 1
ATOM 1471 C C . ALA B 1 55 ? 1.619 0.573 -9.57 1 93.56 55 ALA B C 1
ATOM 1473 O O . ALA B 1 55 ? 2.363 -0.312 -10 1 93.56 55 ALA B O 1
ATOM 1474 N N . GLN B 1 56 ? 0.842 1.33 -10.352 1 93.81 56 GLN B N 1
ATOM 1475 C CA . GLN B 1 56 ? 0.788 1.104 -11.789 1 93.81 56 GLN B CA 1
ATOM 1476 C C . GLN B 1 56 ? 1.796 1.984 -12.523 1 93.81 56 GLN B C 1
ATOM 1478 O O . GLN B 1 56 ? 1.882 1.946 -13.75 1 93.81 56 GLN B O 1
ATOM 1483 N N . GLY B 1 57 ? 2.49 2.809 -11.797 1 93.5 57 GLY B N 1
ATOM 1484 C CA . GLY B 1 57 ? 3.529 3.629 -12.398 1 93.5 57 GLY B CA 1
ATOM 1485 C C . GLY B 1 57 ? 3.023 4.98 -12.875 1 93.5 57 GLY B C 1
ATOM 1486 O O . GLY B 1 57 ? 3.789 5.781 -13.414 1 93.5 57 GLY B O 1
ATOM 1487 N N . ALA B 1 58 ? 1.826 5.23 -12.734 1 93.31 58 ALA B N 1
ATOM 1488 C CA . ALA B 1 58 ? 1.272 6.523 -13.133 1 93.31 58 ALA B CA 1
ATOM 1489 C C . ALA B 1 58 ? 1.689 7.621 -12.156 1 93.31 58 ALA B C 1
ATOM 1491 O O . ALA B 1 58 ? 1.65 7.426 -10.938 1 93.31 58 ALA B O 1
ATOM 1492 N N . PRO B 1 59 ? 2.064 8.758 -12.719 1 94.94 59 PRO B N 1
ATOM 1493 C CA . PRO B 1 59 ? 2.463 9.844 -11.82 1 94.94 59 PRO B CA 1
ATOM 1494 C C . PRO B 1 59 ? 1.283 10.445 -11.062 1 94.94 59 PRO B C 1
ATOM 1496 O O . PRO B 1 59 ? 0.188 10.578 -11.617 1 94.94 59 PRO B O 1
ATOM 1499 N N . CYS B 1 60 ? 1.532 10.742 -9.789 1 96.31 60 CYS B N 1
ATOM 1500 C CA . CYS B 1 60 ? 0.579 11.508 -8.992 1 96.31 60 CYS B CA 1
ATOM 1501 C C . CYS B 1 60 ? 0.866 13 -9.086 1 96.31 60 CYS B C 1
ATOM 1503 O O . CYS B 1 60 ? 2.012 13.406 -9.281 1 96.31 60 CYS B O 1
ATOM 1505 N N . ASN B 1 61 ? -0.195 13.766 -8.953 1 96.94 61 ASN B N 1
ATOM 1506 C CA . ASN B 1 61 ? 0.001 15.203 -8.836 1 96.94 61 ASN B CA 1
ATOM 1507 C C . ASN B 1 61 ? 0.379 15.602 -7.414 1 96.94 61 ASN B C 1
ATOM 1509 O O . ASN B 1 61 ? -0.466 15.594 -6.52 1 96.94 61 ASN B O 1
ATOM 1513 N N . HIS B 1 62 ? 1.653 15.891 -7.234 1 98.19 62 HIS B N 1
ATOM 1514 C CA . HIS B 1 62 ? 2.219 16.25 -5.941 1 98.19 62 HIS B CA 1
ATOM 1515 C C . HIS B 1 62 ? 2.184 17.766 -5.73 1 98.19 62 HIS B C 1
ATOM 1517 O O . HIS B 1 62 ? 2.873 18.516 -6.426 1 98.19 62 HIS B O 1
ATOM 1523 N N . LEU B 1 63 ? 1.441 18.266 -4.734 1 98.31 63 LEU B N 1
ATOM 1524 C CA . LEU B 1 63 ? 1.124 19.688 -4.609 1 98.31 63 LEU B CA 1
ATOM 1525 C C . LEU B 1 63 ? 2.041 20.359 -3.598 1 98.31 63 LEU B C 1
ATOM 1527 O O . LEU B 1 63 ? 1.989 21.578 -3.424 1 98.31 63 LEU B O 1
ATOM 1531 N N . GLY B 1 64 ? 2.82 19.578 -2.924 1 98.56 64 GLY B N 1
ATOM 1532 C CA . GLY B 1 64 ? 3.715 20.109 -1.912 1 98.56 64 GLY B CA 1
ATOM 1533 C C . GLY B 1 64 ? 3.686 19.328 -0.614 1 98.56 64 GLY B C 1
ATOM 1534 O O . GLY B 1 64 ? 3.205 18.188 -0.579 1 98.56 64 GLY B O 1
ATOM 1535 N N . ARG B 1 65 ? 4.344 19.922 0.431 1 98.69 65 ARG B N 1
ATOM 1536 C CA . ARG B 1 65 ? 4.438 19.297 1.749 1 98.69 65 ARG B CA 1
ATOM 1537 C C . ARG B 1 65 ? 3.932 20.25 2.834 1 98.69 65 ARG B C 1
ATOM 1539 O O . ARG B 1 65 ? 3.994 21.469 2.68 1 98.69 65 ARG B O 1
ATOM 1546 N N . VAL B 1 66 ? 3.455 19.703 3.885 1 98.75 66 VAL B N 1
ATOM 1547 C CA . VAL B 1 66 ? 3.012 20.5 5.031 1 98.75 66 VAL B CA 1
ATOM 1548 C C . VAL B 1 66 ? 3.361 19.766 6.324 1 98.75 66 VAL B C 1
ATOM 1550 O O . VAL B 1 66 ? 3.248 18.547 6.406 1 98.75 66 VAL B O 1
ATOM 1553 N N . GLU B 1 67 ? 3.828 20.484 7.27 1 98.69 67 GLU B N 1
ATOM 1554 C CA . GLU B 1 67 ? 4.074 19.906 8.594 1 98.69 67 GLU B CA 1
ATOM 1555 C C . GLU B 1 67 ? 2.875 20.125 9.508 1 98.69 67 GLU B C 1
ATOM 1557 O O . GLU B 1 67 ? 2.395 21.25 9.672 1 98.69 67 GLU B O 1
ATOM 1562 N N . LEU B 1 68 ? 2.385 19.094 10.07 1 98.62 68 LEU B N 1
ATOM 1563 C CA . LEU B 1 68 ? 1.261 19.109 11 1 98.62 68 LEU B CA 1
ATOM 1564 C C . LEU B 1 68 ? 1.595 18.359 12.273 1 98.62 68 LEU B C 1
ATOM 1566 O O . LEU B 1 68 ? 2.387 17.406 12.25 1 98.62 68 LEU B O 1
ATOM 1570 N N . GLN B 1 69 ? 0.972 18.766 13.391 1 98.38 69 GLN B N 1
ATOM 1571 C CA . GLN B 1 69 ? 1.088 17.969 14.609 1 98.38 69 GLN B CA 1
ATOM 1572 C C . GLN B 1 69 ? 0.22 16.719 14.547 1 98.38 69 GLN B C 1
ATOM 1574 O O . GLN B 1 69 ? -1.006 16.812 14.453 1 98.38 69 GLN B O 1
ATOM 1579 N N . ILE B 1 70 ? 0.89 15.594 14.586 1 97.94 70 ILE B N 1
ATOM 1580 C CA . ILE B 1 70 ? 0.131 14.352 14.57 1 97.94 70 ILE B CA 1
ATOM 1581 C C . ILE B 1 70 ? 0.06 13.766 15.984 1 97.94 70 ILE B C 1
ATOM 1583 O O . ILE B 1 70 ? 1.04 13.812 16.734 1 97.94 70 ILE B O 1
ATOM 1587 N N . ARG B 1 71 ? -1.086 13.328 16.297 1 96.25 71 ARG B N 1
ATOM 1588 C CA . ARG B 1 71 ? -1.275 12.617 17.562 1 96.25 71 ARG B CA 1
ATOM 1589 C C . ARG B 1 71 ? -1.969 11.281 17.328 1 96.25 71 ARG B C 1
ATOM 1591 O O . ARG B 1 71 ? -3.045 11.227 16.734 1 96.25 71 ARG B O 1
ATOM 1598 N N . ILE B 1 72 ? -1.274 10.289 17.672 1 90.44 72 ILE B N 1
ATOM 1599 C CA . ILE B 1 72 ? -1.816 8.938 17.688 1 90.44 72 ILE B CA 1
ATOM 1600 C C . ILE B 1 72 ? -1.469 8.273 19.016 1 90.44 72 ILE B C 1
ATOM 1602 O O . ILE B 1 72 ? -0.292 8.078 19.344 1 90.44 72 ILE B O 1
ATOM 1606 N N . ARG B 1 73 ? -2.488 7.914 19.672 1 81.88 73 ARG B N 1
ATOM 1607 C CA . ARG B 1 73 ? -2.24 7.359 21 1 81.88 73 ARG B CA 1
ATOM 1608 C C . ARG B 1 73 ? -1.244 8.219 21.781 1 81.88 73 ARG B C 1
ATOM 1610 O O . ARG B 1 73 ? -1.476 9.406 21.984 1 81.88 73 ARG B O 1
ATOM 1617 N N . GLU B 1 74 ? -0 7.59 22.094 1 80.06 74 GLU B N 1
ATOM 1618 C CA . GLU B 1 74 ? 0.961 8.328 22.922 1 80.06 74 GLU B CA 1
ATOM 1619 C C . GLU B 1 74 ? 1.99 9.039 22.047 1 80.06 74 GLU B C 1
ATOM 1621 O O . GLU B 1 74 ? 2.848 9.766 22.562 1 80.06 74 GLU B O 1
ATOM 1626 N N . PHE B 1 75 ? 1.821 8.883 20.812 1 85.62 75 PHE B N 1
ATOM 1627 C CA . PHE B 1 75 ? 2.75 9.508 19.875 1 85.62 75 PHE B CA 1
ATOM 1628 C C . PHE B 1 75 ? 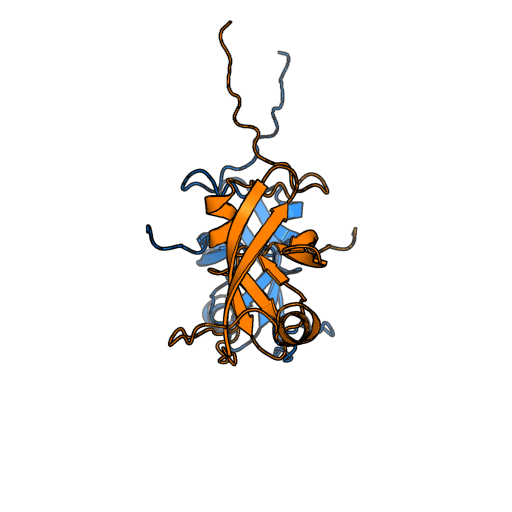2.24 10.875 19.438 1 85.62 75 PHE B C 1
ATOM 1630 O O . PHE B 1 75 ? 1.147 10.992 18.875 1 85.62 75 PHE B O 1
ATOM 1637 N N . GLN B 1 76 ? 2.98 11.945 19.797 1 92.81 76 GLN B N 1
ATOM 1638 C CA . GLN B 1 76 ? 2.639 13.312 19.438 1 92.81 76 GLN B CA 1
ATOM 1639 C C . GLN B 1 76 ? 3.873 14.086 18.984 1 92.81 76 GLN B C 1
ATOM 1641 O O . GLN B 1 76 ? 4.758 14.391 19.781 1 92.81 76 GLN B O 1
ATOM 1646 N N . LYS B 1 77 ? 3.98 14.359 17.719 1 95.56 77 LYS B N 1
ATOM 1647 C CA . LYS B 1 77 ? 5.113 15.094 17.156 1 95.56 77 LYS B CA 1
ATOM 1648 C C . LYS B 1 77 ? 4.738 15.781 15.844 1 95.56 77 LYS B C 1
ATOM 1650 O O . LYS B 1 77 ? 3.746 15.414 15.211 1 95.56 77 LYS B O 1
ATOM 1655 N N . PRO B 1 78 ? 5.594 16.812 15.523 1 97.75 78 PRO B N 1
ATOM 1656 C CA . PRO B 1 78 ? 5.453 17.312 14.156 1 97.75 78 PRO B CA 1
ATOM 1657 C C . PRO B 1 78 ? 5.797 16.266 13.102 1 97.75 78 PRO B C 1
ATOM 1659 O O . PRO B 1 78 ? 6.723 15.469 13.297 1 97.75 78 PRO B O 1
ATOM 1662 N N . TRP B 1 79 ? 4.988 16.219 12.047 1 97.94 79 TRP B N 1
ATOM 1663 C CA . TRP B 1 79 ? 5.191 15.258 10.969 1 97.94 79 TRP B CA 1
ATOM 1664 C C . TRP B 1 79 ? 4.934 15.906 9.609 1 97.94 79 TRP B C 1
ATOM 1666 O O . TRP B 1 79 ? 3.99 16.688 9.453 1 97.94 79 TRP B O 1
ATOM 1676 N N . GLU B 1 80 ? 5.727 15.523 8.664 1 98.31 80 GLU B N 1
ATOM 1677 C CA . GLU B 1 80 ? 5.562 16.047 7.312 1 98.31 80 GLU B CA 1
ATOM 1678 C C . GLU B 1 80 ? 4.645 15.164 6.477 1 98.31 80 GLU B C 1
ATOM 1680 O O . GLU B 1 80 ? 4.824 13.945 6.434 1 98.31 80 GLU B O 1
ATOM 1685 N N . PHE B 1 81 ? 3.68 15.82 5.906 1 98.75 81 PHE B N 1
ATOM 1686 C CA . PHE B 1 81 ? 2.783 15.148 4.977 1 98.75 81 PHE B CA 1
ATOM 1687 C C . PHE B 1 81 ? 2.953 15.703 3.564 1 98.75 81 PHE B C 1
ATOM 1689 O O . PHE B 1 81 ? 3.092 16.906 3.381 1 98.75 81 PHE B O 1
ATOM 1696 N N . HIS B 1 82 ? 3.008 14.797 2.607 1 98.81 82 HIS B N 1
ATOM 1697 C CA . HIS B 1 82 ? 2.939 15.164 1.197 1 98.81 82 HIS B CA 1
ATOM 1698 C C . HIS B 1 82 ? 1.493 15.289 0.731 1 98.81 82 HIS B C 1
ATOM 1700 O O . HIS B 1 82 ? 0.653 14.453 1.062 1 98.81 82 HIS B O 1
ATOM 1706 N N . ILE B 1 83 ? 1.248 16.344 -0.003 1 98.81 83 ILE B N 1
ATOM 1707 C CA . ILE B 1 83 ? -0.119 16.625 -0.434 1 98.81 83 ILE B CA 1
ATOM 1708 C C . ILE B 1 83 ? -0.316 16.141 -1.866 1 98.81 83 ILE B C 1
ATOM 1710 O O . ILE B 1 83 ? 0.373 16.578 -2.783 1 98.81 83 ILE B O 1
ATOM 1714 N N . LEU B 1 84 ? -1.275 15.219 -2.047 1 98.56 84 LEU B N 1
ATOM 1715 C CA . LEU B 1 84 ? -1.599 14.703 -3.371 1 98.56 84 LEU B CA 1
ATOM 1716 C C . LEU B 1 84 ? -3.055 14.992 -3.727 1 98.56 84 LEU B C 1
ATOM 1718 O O . LEU B 1 84 ? -3.924 14.984 -2.85 1 98.56 84 LEU B O 1
ATOM 1722 N N . ASP B 1 85 ? -3.316 15.203 -4.988 1 97.19 85 ASP B N 1
ATOM 1723 C CA . ASP B 1 85 ? -4.707 15.305 -5.418 1 97.19 85 ASP B CA 1
ATOM 1724 C C . ASP B 1 85 ? -5.27 13.938 -5.793 1 97.19 85 ASP B C 1
ATOM 1726 O O . ASP B 1 85 ? -4.527 12.953 -5.879 1 97.19 85 ASP B O 1
ATOM 1730 N N . ASN B 1 86 ? -6.605 13.812 -5.801 1 95.56 86 ASN B N 1
ATOM 1731 C CA . ASN B 1 86 ? -7.348 12.641 -6.254 1 95.56 86 ASN B CA 1
ATOM 1732 C C . ASN B 1 86 ? -6.953 11.391 -5.473 1 95.56 86 ASN B C 1
ATOM 1734 O O . ASN B 1 86 ? -6.762 10.328 -6.055 1 95.56 86 ASN B O 1
ATOM 1738 N N . MET B 1 87 ? -6.727 11.547 -4.207 1 96.94 87 MET B N 1
ATOM 1739 C CA . MET B 1 87 ? -6.477 10.383 -3.367 1 96.94 87 MET B CA 1
ATOM 1740 C C . MET B 1 87 ? -7.785 9.703 -2.967 1 96.94 87 MET B C 1
ATOM 1742 O O . MET B 1 87 ? -8.773 10.383 -2.676 1 96.94 87 MET B O 1
ATOM 1746 N N . GLN B 1 88 ? -7.73 8.406 -2.873 1 96.38 88 GLN B N 1
ATOM 1747 C CA . GLN B 1 88 ? -8.883 7.645 -2.393 1 96.38 88 GLN B CA 1
ATOM 1748 C C . GLN B 1 88 ? -8.984 7.711 -0.871 1 96.38 88 GLN B C 1
ATOM 1750 O O . GLN B 1 88 ? -10.031 7.395 -0.303 1 96.38 88 GLN B O 1
ATOM 1755 N N . TYR B 1 89 ? -8 8.156 -0.191 1 97.56 89 TYR B N 1
ATOM 1756 C CA . TYR B 1 89 ? -7.902 8.172 1.264 1 97.56 89 TYR B CA 1
ATOM 1757 C C . TYR B 1 89 ? -7.703 9.594 1.778 1 97.56 89 TYR B C 1
ATOM 1759 O O . TYR B 1 89 ? -7.137 10.438 1.083 1 97.56 89 TYR B O 1
ATOM 1767 N N . GLN B 1 90 ? -8.133 9.805 3.021 1 98.44 90 GLN B N 1
ATOM 1768 C CA . GLN B 1 90 ? -7.859 11.086 3.652 1 98.44 90 GLN B CA 1
ATOM 1769 C C . GLN B 1 90 ? -6.379 11.242 3.979 1 98.44 90 GLN B C 1
ATOM 1771 O O . GLN B 1 90 ? -5.809 12.328 3.809 1 98.44 90 GLN B O 1
ATOM 1776 N N . CYS B 1 91 ? -5.844 10.172 4.414 1 98.75 91 CYS B N 1
ATOM 1777 C CA . CYS B 1 91 ? -4.469 10.172 4.898 1 98.75 91 CYS B CA 1
ATOM 1778 C C . CYS B 1 91 ? -3.85 8.789 4.797 1 98.75 91 CYS B C 1
ATOM 1780 O O . CYS B 1 91 ? -4.531 7.781 5.02 1 98.75 91 CYS B O 1
ATOM 1782 N N . ILE B 1 92 ? -2.639 8.727 4.348 1 98.31 92 ILE B N 1
ATOM 1783 C CA . ILE B 1 92 ? -1.834 7.512 4.324 1 98.31 92 ILE B CA 1
ATOM 1784 C C . ILE B 1 92 ? -0.601 7.691 5.207 1 98.31 92 ILE B C 1
ATOM 1786 O O . ILE B 1 92 ? 0.111 8.695 5.094 1 98.31 92 ILE B O 1
ATOM 1790 N N . LEU B 1 93 ? -0.414 6.812 6.145 1 95.94 93 LEU B N 1
ATOM 1791 C CA . LEU B 1 93 ? 0.821 6.762 6.922 1 95.94 93 LEU B CA 1
ATOM 1792 C C . LEU B 1 93 ? 1.771 5.711 6.359 1 95.94 93 LEU B C 1
ATOM 1794 O O . LEU B 1 93 ? 1.472 4.516 6.391 1 95.94 93 LEU B O 1
ATOM 1798 N N . GLY B 1 94 ? 2.912 6.184 5.871 1 95.38 94 GLY B N 1
ATOM 1799 C CA . GLY B 1 94 ? 3.861 5.309 5.203 1 95.38 94 GLY B CA 1
ATOM 1800 C C . GLY B 1 94 ? 4.906 4.738 6.145 1 95.38 94 GLY B C 1
ATOM 1801 O O . GLY B 1 94 ? 4.762 4.82 7.367 1 95.38 94 GLY B O 1
ATOM 1802 N N . ILE B 1 95 ? 5.895 4.121 5.566 1 92.62 95 ILE B N 1
ATOM 1803 C CA . ILE B 1 95 ? 6.977 3.477 6.305 1 92.62 95 ILE B CA 1
ATOM 1804 C C . ILE B 1 95 ? 7.77 4.527 7.078 1 92.62 95 ILE B C 1
ATOM 1806 O O . ILE B 1 95 ? 8.297 4.246 8.156 1 92.62 95 ILE B O 1
ATOM 1810 N N . ASP B 1 96 ? 7.867 5.727 6.547 1 92.38 96 ASP B N 1
ATOM 1811 C CA . ASP B 1 96 ? 8.539 6.801 7.27 1 92.38 96 ASP B CA 1
ATOM 1812 C C . ASP B 1 96 ? 7.949 6.98 8.664 1 92.38 96 ASP B C 1
ATOM 1814 O O . ASP B 1 96 ? 8.68 7.016 9.656 1 92.38 96 ASP B O 1
ATOM 1818 N N . PHE B 1 97 ? 6.707 6.988 8.688 1 92.69 97 PHE B N 1
ATOM 1819 C CA . PHE B 1 97 ? 6.031 7.16 9.961 1 92.69 97 PHE B CA 1
ATOM 1820 C C . PHE B 1 97 ? 6.176 5.91 10.828 1 92.69 97 PHE B C 1
ATOM 1822 O O . PHE B 1 97 ? 6.41 6.004 12.031 1 92.69 97 PHE B O 1
ATOM 1829 N N . MET B 1 98 ? 5.984 4.781 10.211 1 87.5 98 MET B N 1
ATOM 1830 C CA . MET B 1 98 ? 6.035 3.523 10.953 1 87.5 98 MET B CA 1
ATOM 1831 C C . MET B 1 98 ? 7.398 3.334 11.602 1 87.5 98 MET B C 1
ATOM 1833 O O . MET B 1 98 ? 7.484 2.896 12.75 1 87.5 98 MET B O 1
ATOM 1837 N N . LYS B 1 99 ? 8.398 3.684 10.961 1 86.69 99 LYS B N 1
ATOM 1838 C CA . LYS B 1 99 ? 9.75 3.59 11.508 1 86.69 99 LYS B CA 1
ATOM 1839 C C . LYS B 1 99 ? 9.953 4.59 12.641 1 86.69 99 LYS B C 1
ATOM 1841 O O . LYS B 1 99 ? 10.5 4.246 13.695 1 86.69 99 LYS B O 1
ATOM 1846 N N . ALA B 1 100 ? 9.516 5.793 12.422 1 85.81 100 ALA B N 1
ATOM 1847 C CA . ALA B 1 100 ? 9.711 6.848 13.406 1 85.81 100 ALA B CA 1
ATOM 1848 C C . ALA B 1 100 ? 8.922 6.559 14.68 1 85.81 100 ALA B C 1
ATOM 1850 O O . ALA B 1 100 ? 9.383 6.859 15.789 1 85.81 100 ALA B O 1
ATOM 1851 N N . SER B 1 101 ? 7.758 6.035 14.5 1 83.69 101 SER B N 1
ATOM 1852 C CA . SER B 1 101 ? 6.883 5.812 15.641 1 83.69 101 SER B CA 1
ATOM 1853 C C . SER B 1 101 ? 7.156 4.461 16.297 1 83.69 101 SER B C 1
ATOM 1855 O O . SER B 1 101 ? 6.59 4.141 17.344 1 83.69 101 SER B O 1
ATOM 1857 N N . ARG B 1 102 ? 7.969 3.621 15.68 1 77.38 102 ARG B N 1
ATOM 1858 C CA . ARG B 1 102 ? 8.281 2.279 16.172 1 77.38 102 ARG B CA 1
ATOM 1859 C C . ARG B 1 102 ? 7.02 1.44 16.312 1 77.38 102 ARG B C 1
ATOM 1861 O O . ARG B 1 102 ? 6.844 0.736 17.312 1 77.38 102 ARG B O 1
ATOM 1868 N N . LEU B 1 103 ? 6.211 1.714 15.383 1 70.31 103 LEU B N 1
ATOM 1869 C CA . LEU B 1 103 ? 4.965 0.961 15.367 1 70.31 103 LEU B CA 1
ATOM 1870 C C . LEU B 1 103 ? 5.164 -0.403 14.711 1 70.31 103 LEU B C 1
ATOM 1872 O O . LEU B 1 103 ? 5.945 -0.536 13.766 1 70.31 103 LEU B O 1
ATOM 1876 N N . THR B 1 104 ? 4.566 -1.446 15.43 1 68.75 104 THR B N 1
ATOM 1877 C CA . THR B 1 104 ? 4.477 -2.779 14.844 1 68.75 104 THR B CA 1
ATOM 1878 C C . THR B 1 104 ? 3.043 -3.096 14.43 1 68.75 104 THR B C 1
ATOM 1880 O O . THR B 1 104 ? 2.102 -2.842 15.188 1 68.75 104 THR B O 1
ATOM 1883 N N . LEU B 1 105 ? 2.92 -3.449 13.117 1 67.75 105 LEU B N 1
ATOM 1884 C CA . LEU B 1 105 ? 1.598 -3.867 12.664 1 67.75 105 LEU B CA 1
ATOM 1885 C C . LEU B 1 105 ? 1.406 -5.367 12.859 1 67.75 105 LEU B C 1
ATOM 1887 O O . LEU B 1 105 ? 2.213 -6.168 12.383 1 67.75 105 LEU B O 1
ATOM 1891 N N . ASP B 1 106 ? 0.546 -5.68 13.836 1 65.31 106 ASP B N 1
ATOM 1892 C CA . ASP B 1 106 ? 0.202 -7.078 14.07 1 65.31 106 ASP B CA 1
ATOM 1893 C C . ASP B 1 106 ? -1.062 -7.465 13.305 1 65.31 106 ASP B C 1
ATOM 1895 O O . ASP B 1 106 ? -2.139 -6.922 13.555 1 65.31 106 ASP B O 1
ATOM 1899 N N . PHE B 1 107 ? -0.997 -8.141 12.312 1 57.72 107 PHE B N 1
ATOM 1900 C CA . PHE B 1 107 ? -2.143 -8.5 11.484 1 57.72 107 PHE B CA 1
ATOM 1901 C C . PHE B 1 107 ? -2.822 -9.758 12.016 1 57.72 107 PHE B C 1
ATOM 1903 O O . PHE B 1 107 ? -3.881 -10.148 11.523 1 57.72 107 PHE B O 1
ATOM 1910 N N . ASP B 1 108 ? -2.102 -10.453 12.914 1 51.72 108 ASP B N 1
ATOM 1911 C CA . ASP B 1 108 ? -2.891 -11.523 13.516 1 51.72 108 ASP B CA 1
ATOM 1912 C C . ASP B 1 108 ? -4.195 -10.984 14.102 1 51.72 108 ASP B C 1
ATOM 1914 O O . ASP B 1 108 ? -5.273 -11.516 13.82 1 51.72 108 ASP B O 1
ATOM 1918 N N . GLN B 1 109 ? -3.996 -10.352 15.32 1 43.41 109 GLN B N 1
ATOM 1919 C CA . GLN B 1 109 ? -5.195 -9.883 16 1 43.41 109 GLN B CA 1
ATOM 1920 C C . GLN B 1 109 ? -5.773 -8.648 15.305 1 43.41 109 GLN B C 1
ATOM 1922 O O . GLN B 1 109 ? -5.059 -7.934 14.602 1 43.41 109 GLN B O 1
ATOM 1927 N N . LYS B 1 110 ? -7.008 -8.688 14.984 1 43.56 110 LYS B N 1
ATOM 1928 C CA . LYS B 1 110 ? -7.773 -7.57 14.438 1 43.56 110 LYS B CA 1
ATOM 1929 C C . LYS B 1 110 ? -7.223 -6.234 14.93 1 43.56 110 LYS B C 1
ATOM 1931 O O . LYS B 1 110 ? -7.953 -5.242 15 1 43.56 110 LYS B O 1
ATOM 1936 N N . SER B 1 111 ? -5.906 -6.32 15.555 1 39.72 111 SER B N 1
ATOM 1937 C CA . SER B 1 111 ? -5.508 -5.078 16.203 1 39.72 111 SER B CA 1
ATOM 1938 C C . SER B 1 111 ? -4.043 -4.754 15.93 1 39.72 111 SER B C 1
ATOM 1940 O O . SER B 1 111 ? -3.234 -5.656 15.711 1 39.72 111 SER B O 1
ATOM 1942 N N . VAL B 1 112 ? -3.777 -3.568 15.359 1 42.69 112 VAL B N 1
ATOM 1943 C CA . VAL B 1 112 ? -2.445 -2.977 15.297 1 42.69 112 VAL B CA 1
ATOM 1944 C C . VAL B 1 112 ? -1.836 -2.926 16.703 1 42.69 112 VAL B C 1
ATOM 1946 O O . VAL B 1 112 ? -2.367 -2.258 17.594 1 42.69 112 VAL B O 1
ATOM 1949 N N . ASN B 1 113 ? -1.145 -4.027 17.188 1 43.44 113 ASN B N 1
ATOM 1950 C CA . ASN B 1 113 ? -0.531 -3.936 18.5 1 43.44 113 ASN B CA 1
ATOM 1951 C C . ASN B 1 113 ? 0.86 -3.311 18.438 1 43.44 113 ASN B C 1
ATOM 1953 O O . ASN B 1 113 ? 1.57 -3.479 17.438 1 43.44 113 ASN B O 1
ATOM 1957 N N . HIS B 1 114 ? 1.1 -2.148 19.156 1 42.5 114 HIS B N 1
ATOM 1958 C CA . HIS B 1 114 ? 2.361 -1.45 19.375 1 42.5 114 HIS B CA 1
ATOM 1959 C C . HIS B 1 114 ? 3.383 -2.359 20.047 1 42.5 114 HIS B C 1
ATOM 1961 O O . HIS B 1 114 ? 3.045 -3.107 20.969 1 42.5 114 HIS B O 1
ATOM 1967 N N . SER B 1 115 ? 4.418 -2.699 19.344 1 40.94 115 SER B N 1
ATOM 1968 C CA . SER B 1 115 ? 5.477 -3.42 20.047 1 40.94 115 SER B CA 1
ATOM 1969 C C . SER B 1 115 ? 5.898 -2.689 21.312 1 40.94 115 SER B C 1
ATOM 1971 O O . SER B 1 115 ? 6.25 -1.508 21.266 1 40.94 115 SER B O 1
ATOM 1973 N N . ARG B 1 116 ? 5.281 -2.961 22.484 1 36.59 116 ARG B N 1
ATOM 1974 C CA . ARG B 1 116 ? 5.789 -2.438 23.75 1 36.59 116 ARG B CA 1
ATOM 1975 C C . ARG B 1 116 ? 7.258 -2.803 23.938 1 36.59 116 ARG B C 1
ATOM 1977 O O . ARG B 1 116 ? 7.648 -3.951 23.719 1 36.59 116 ARG B O 1
ATOM 1984 N N . SER B 1 117 ? 8.117 -1.846 23.797 1 36.62 117 SER B N 1
ATOM 1985 C CA . SER B 1 117 ? 9.445 -2.043 24.375 1 36.62 117 SER B CA 1
ATOM 1986 C C . SER B 1 117 ? 9.367 -2.725 25.734 1 36.62 117 SER B C 1
ATOM 1988 O O . SER B 1 117 ? 8.688 -2.238 26.641 1 36.62 117 SER B O 1
ATOM 1990 N N . SER B 1 118 ? 9.484 -4.016 25.859 1 36.41 118 SER B N 1
ATOM 1991 C CA . SER B 1 118 ? 9.789 -4.57 27.172 1 36.41 118 SER B CA 1
ATOM 1992 C C . SER B 1 118 ? 10.883 -3.771 27.875 1 36.41 118 SER B C 1
ATOM 1994 O O . SER B 1 118 ? 12.047 -3.84 27.484 1 36.41 118 SER B O 1
ATOM 1996 N N . ASP B 1 119 ? 10.688 -2.537 28.25 1 31.95 119 ASP B N 1
ATOM 1997 C CA . ASP B 1 119 ? 11.57 -2.045 29.297 1 31.95 119 ASP B CA 1
ATOM 1998 C C . ASP B 1 119 ? 11.469 -2.912 30.547 1 31.95 119 ASP B C 1
ATOM 2000 O O . ASP B 1 119 ? 10.406 -3.014 31.156 1 31.95 119 ASP B O 1
ATOM 2004 N N . GLN B 1 120 ? 12.148 -4.109 30.578 1 32.31 120 GLN B N 1
ATOM 2005 C CA . GLN B 1 120 ? 12.547 -4.672 31.859 1 32.31 120 GLN B CA 1
ATOM 2006 C C . GLN B 1 120 ? 13.125 -3.592 32.781 1 32.31 120 GLN B C 1
ATOM 2008 O O . GLN B 1 120 ? 14.164 -3 32.469 1 32.31 120 GLN B O 1
ATOM 2013 N N . THR B 1 121 ? 12.359 -2.717 33.375 1 26.28 121 THR B N 1
ATOM 2014 C CA . THR B 1 121 ? 12.781 -2.027 34.594 1 26.28 121 THR B CA 1
ATOM 2015 C C . THR B 1 121 ? 13.141 -3.027 35.688 1 26.28 121 THR B C 1
ATOM 2017 O O . THR B 1 121 ? 12.289 -3.799 36.125 1 26.28 121 THR B O 1
ATOM 2020 N N . ASN B 1 122 ? 14.375 -3.65 35.625 1 29.23 122 ASN B N 1
ATOM 2021 C CA . ASN B 1 122 ? 15.031 -4.109 36.844 1 29.23 122 ASN B CA 1
ATOM 2022 C C . ASN B 1 122 ? 15.023 -3.031 37.938 1 29.23 122 ASN B C 1
ATOM 2024 O O . ASN B 1 122 ? 15.641 -1.979 37.781 1 29.23 122 ASN B O 1
ATOM 2028 N N . ALA B 1 123 ? 13.844 -2.799 38.594 1 21.7 123 ALA B N 1
ATOM 2029 C CA . ALA B 1 123 ? 13.898 -2.355 39.969 1 21.7 123 ALA B CA 1
ATOM 2030 C C . ALA B 1 123 ? 14.164 -3.527 40.906 1 21.7 123 ALA B C 1
ATOM 2032 O O . ALA B 1 123 ? 13.797 -4.668 40.625 1 21.7 123 ALA B O 1
#

Radius of gyration: 19.11 Å; Cα contacts (8 Å, |Δi|>4): 528; chains: 2; bounding box: 34×58×59 Å

InterPro domains:
  IPR021109 Aspartic peptidase domain superfamily [G3DSA:2.40.70.10] (1-120)
  IPR021109 Aspartic peptidase domain superfamily [SSF50630] (5-107)

Foldseek 3Di:
DPDDDFDWDWKDWANDIFIEGEDQPDAAKAFEPVLCVVPPVVFDFADDPDWDADPVGHTWDWPGKTWTFMDDPPDTDIDIHIYTYPDPGRMYHYVVNCVVVQFAQDPPPPDRDGPPPPPPPPD/DPDDDFDWDWKQWANDIFIEGEDQPDAAKAFEPVLCVVPPVVFDFADDPDWDADPVGHTWDWPGKTWTFMDDPPDTDIGIHIYTYPDPGRMYHYVVNCVVVQFAQDVPPPDRDGPPPPPPPPD

Solvent-accessible surface area (backbone atoms only — not comparable to full-atom values): 13702 Å² total; per-residue (Å²): 127,82,78,79,74,72,53,66,42,76,33,30,48,67,91,40,79,44,54,26,34,46,20,42,70,31,62,56,28,35,31,16,41,66,52,38,62,74,72,43,58,91,52,75,66,41,83,66,86,72,85,50,61,47,67,59,57,48,77,54,60,64,76,19,32,36,75,40,40,36,34,44,93,91,47,70,46,80,41,69,28,36,29,28,53,63,47,71,49,55,23,39,41,7,40,49,49,32,41,74,66,39,36,21,47,30,45,58,56,102,41,73,47,63,58,70,76,80,70,77,71,84,122,127,81,79,78,73,71,53,67,43,78,32,30,48,65,90,40,80,46,55,24,33,47,20,42,70,30,59,56,28,33,31,15,39,67,52,38,62,75,72,41,59,90,52,75,64,40,85,66,86,71,83,50,62,47,68,59,57,47,76,54,59,65,76,19,32,37,75,41,40,35,35,44,93,92,46,72,46,80,41,70,29,36,27,28,55,62,48,71,49,57,24,39,41,7,40,49,50,32,43,73,65,39,38,21,46,30,44,58,54,102,41,74,46,65,60,69,75,78,69,78,73,85,122

Secondary structure (DSSP, 8-state):
-PPP---EEEEEETTEEEEEEE-TT-SS-EEEHHHIIIIITTSPPBP-----B-TT-PBP-EEEEEEEEEEETTEEEEEEEEEESS-SSSEEE-HHHHHHHT-EEE-SSSS------------/-PPP---EEEEEETTEEEEEEE-TT-SS-EEEHHHIIIIITTSPPBP-----B-TT-PBP-EEEEEEEEEEETTEEEEEEEEEESS-SSSEEE-HHHHHHHT-EEE-SSSS------------

Nearest PDB structures (foldseek):
  5yq8-assembly2_D  TM=7.734E-01  e=9.107E-08  Leishmania major
  4rgh-assembly1_A  TM=7.932E-01  e=1.216E-07  Homo sapiens
  3s8i-assembly1_B  TM=8.192E-01  e=3.445E-07  Homo sapiens
  7d66-assembly2_L  TM=8.734E-01  e=2.609E-06  Toxoplasma gondii GT1
  7d66-assembly2_I  TM=7.842E-01  e=1.550E-06  Toxoplasma gondii GT1